Protein AF-A0A939UHI0-F1 (afdb_monomer_lite)

Structure (mmCIF, N/CA/C/O backbone):
data_AF-A0A939UHI0-F1
#
_entry.id   AF-A0A939UHI0-F1
#
loop_
_atom_site.group_PDB
_atom_site.id
_atom_site.type_symbol
_atom_site.label_atom_id
_atom_site.label_alt_id
_atom_site.label_comp_id
_atom_site.label_asym_id
_atom_site.label_entity_id
_atom_site.label_seq_id
_atom_site.pdbx_PDB_ins_code
_atom_site.Cartn_x
_atom_site.Cartn_y
_atom_site.Cartn_z
_atom_site.occupancy
_atom_site.B_iso_or_equiv
_atom_site.auth_seq_id
_atom_site.auth_comp_id
_atom_site.auth_asym_id
_atom_site.auth_atom_id
_atom_site.pdbx_PDB_model_num
ATOM 1 N N . MET A 1 1 ? -7.521 -32.383 -4.855 1.00 52.81 1 MET A N 1
ATOM 2 C CA . MET A 1 1 ? -6.217 -31.682 -4.951 1.00 52.81 1 MET A CA 1
ATOM 3 C C . MET A 1 1 ? -6.347 -30.161 -5.102 1.00 52.81 1 MET A C 1
ATOM 5 O O . MET A 1 1 ? -5.700 -29.453 -4.342 1.00 52.81 1 MET A O 1
ATOM 9 N N . PHE A 1 2 ? -7.228 -29.628 -5.961 1.00 60.28 2 PHE A N 1
ATOM 10 C CA . PHE A 1 2 ? -7.368 -28.172 -6.188 1.00 60.28 2 PHE A CA 1
ATOM 11 C C . PHE A 1 2 ? -7.706 -27.312 -4.946 1.00 60.28 2 PHE A C 1
ATOM 13 O O . PHE A 1 2 ? -7.204 -26.199 -4.816 1.00 60.28 2 PHE A O 1
ATOM 20 N N . LYS A 1 3 ? -8.482 -27.830 -3.979 1.00 70.50 3 LYS A N 1
ATOM 21 C CA . LYS A 1 3 ? -8.788 -27.111 -2.720 1.00 70.50 3 LYS A CA 1
ATOM 22 C C . LYS A 1 3 ? -7.566 -26.906 -1.810 1.00 70.50 3 LYS A C 1
ATOM 24 O O . LYS A 1 3 ? -7.468 -25.866 -1.167 1.00 70.50 3 LYS A O 1
ATOM 29 N N . ALA A 1 4 ? -6.635 -27.863 -1.776 1.00 72.56 4 ALA A N 1
ATOM 30 C CA . ALA A 1 4 ? -5.413 -27.762 -0.974 1.00 72.56 4 ALA A CA 1
ATOM 31 C C . ALA A 1 4 ? -4.420 -26.761 -1.589 1.00 72.56 4 ALA A C 1
ATOM 33 O O . ALA A 1 4 ? -3.855 -25.938 -0.873 1.00 72.56 4 ALA A O 1
ATOM 34 N N . ILE A 1 5 ? -4.304 -26.760 -2.924 1.00 81.06 5 ILE A N 1
ATOM 35 C CA . ILE A 1 5 ? -3.528 -25.767 -3.683 1.00 81.06 5 ILE A CA 1
ATOM 36 C C . ILE A 1 5 ? -4.031 -24.343 -3.401 1.00 81.06 5 ILE A C 1
ATOM 38 O O . ILE A 1 5 ? -3.230 -23.456 -3.116 1.00 81.06 5 ILE A O 1
ATOM 42 N N . GLY A 1 6 ? -5.351 -24.123 -3.414 1.00 81.62 6 GLY A N 1
ATOM 43 C CA . GLY A 1 6 ? -5.926 -22.794 -3.179 1.00 81.62 6 GLY A CA 1
ATOM 44 C C . GLY A 1 6 ? -5.703 -22.277 -1.753 1.00 81.62 6 GLY A C 1
ATOM 45 O O . GLY A 1 6 ? -5.482 -21.082 -1.550 1.00 81.62 6 GLY A O 1
ATOM 46 N N . GLY A 1 7 ? -5.720 -23.174 -0.760 1.00 81.94 7 GLY A N 1
ATOM 47 C CA . GLY A 1 7 ? -5.387 -22.838 0.626 1.00 81.94 7 GLY A CA 1
ATOM 48 C C . GLY A 1 7 ? -3.916 -22.456 0.797 1.00 81.94 7 GLY A C 1
ATOM 49 O O . GLY A 1 7 ? -3.614 -21.435 1.417 1.00 81.94 7 GLY A O 1
ATOM 50 N N . LEU A 1 8 ? -3.010 -23.226 0.187 1.00 81.25 8 LEU A N 1
ATOM 51 C CA . LEU A 1 8 ? -1.572 -22.965 0.230 1.00 81.25 8 LEU A CA 1
ATOM 52 C C . LEU A 1 8 ? -1.209 -21.651 -0.477 1.00 81.25 8 LEU A C 1
ATOM 54 O O . LEU A 1 8 ? -0.432 -20.867 0.062 1.00 81.25 8 LEU A O 1
ATOM 58 N N . PHE A 1 9 ? -1.834 -21.357 -1.622 1.00 85.31 9 PHE A N 1
ATOM 59 C CA . PHE A 1 9 ? -1.660 -20.084 -2.328 1.00 85.31 9 PHE A CA 1
ATOM 60 C C . PHE A 1 9 ? -2.112 -18.885 -1.497 1.00 85.31 9 PHE A C 1
ATOM 62 O O . PHE A 1 9 ? -1.406 -17.885 -1.451 1.00 85.31 9 PHE A O 1
ATOM 69 N N . LYS A 1 10 ? -3.250 -18.971 -0.795 1.00 81.56 10 LYS A N 1
ATOM 70 C CA . LYS A 1 10 ? -3.690 -17.892 0.108 1.00 81.56 10 LYS A CA 1
ATOM 71 C C . LYS A 1 10 ? -2.700 -17.660 1.245 1.00 81.56 10 LYS A C 1
ATOM 73 O O . LYS A 1 10 ? -2.479 -16.513 1.623 1.00 81.56 10 LYS A O 1
ATOM 78 N N . LEU A 1 11 ? -2.109 -18.728 1.779 1.00 81.38 11 LEU A N 1
ATOM 79 C CA . LEU A 1 11 ? -1.108 -18.633 2.838 1.00 81.38 11 LEU A CA 1
ATOM 80 C C . LEU A 1 11 ? 0.194 -18.005 2.321 1.00 81.38 11 LEU A C 1
ATOM 82 O O . LEU A 1 11 ? 0.695 -17.070 2.938 1.00 81.38 11 LEU A O 1
ATOM 86 N N . LEU A 1 12 ? 0.685 -18.458 1.165 1.00 81.81 12 LEU A N 1
ATOM 87 C CA . LEU A 1 12 ? 1.854 -17.899 0.480 1.00 81.81 12 LEU A CA 1
ATOM 88 C C . LEU A 1 12 ? 1.644 -16.434 0.102 1.00 81.81 12 LEU A C 1
ATOM 90 O O . LEU A 1 12 ? 2.487 -15.601 0.405 1.00 81.81 12 LEU A O 1
ATOM 94 N N . PHE A 1 13 ? 0.505 -16.092 -0.494 1.00 82.94 13 PHE A N 1
ATOM 95 C CA . PHE A 1 13 ? 0.182 -14.722 -0.886 1.00 82.94 13 PHE A CA 1
ATOM 96 C C . PHE A 1 13 ? 0.088 -13.804 0.335 1.00 82.94 13 PHE A C 1
ATOM 98 O O . PHE A 1 13 ? 0.652 -12.712 0.349 1.00 82.94 13 PHE A O 1
ATOM 105 N N . LYS A 1 14 ? -0.542 -14.283 1.413 1.00 80.81 14 LYS A N 1
ATOM 106 C CA . LYS A 1 14 ? -0.576 -13.569 2.689 1.00 80.81 14 LYS A CA 1
ATOM 107 C C . LYS A 1 14 ? 0.821 -13.415 3.288 1.00 80.81 14 LYS A C 1
ATOM 109 O O . LYS A 1 14 ? 1.109 -12.349 3.812 1.00 80.81 14 LYS A O 1
ATOM 114 N N . ALA A 1 15 ? 1.686 -14.423 3.183 1.00 78.56 15 ALA A N 1
ATOM 115 C CA . ALA A 1 15 ? 3.072 -14.346 3.636 1.00 78.56 15 ALA A CA 1
ATOM 116 C C . ALA A 1 15 ? 3.895 -13.347 2.805 1.00 78.56 15 ALA A C 1
ATOM 118 O O . ALA A 1 15 ? 4.580 -12.517 3.389 1.00 78.56 15 ALA A O 1
ATOM 119 N N . ILE A 1 16 ? 3.774 -13.355 1.474 1.00 81.12 16 ILE A N 1
ATOM 120 C CA . ILE A 1 16 ? 4.438 -12.407 0.560 1.00 81.12 16 ILE A CA 1
ATOM 121 C C . ILE A 1 16 ? 4.021 -10.965 0.872 1.00 81.12 16 ILE A C 1
ATOM 123 O O . ILE A 1 16 ? 4.870 -10.077 0.958 1.00 81.12 16 ILE A O 1
ATOM 127 N N . ILE A 1 17 ? 2.724 -10.737 1.097 1.00 76.94 17 ILE A N 1
ATOM 128 C CA . ILE A 1 17 ? 2.204 -9.429 1.510 1.00 76.94 17 ILE A CA 1
ATOM 129 C C . ILE A 1 17 ? 2.720 -9.064 2.905 1.00 76.94 17 ILE A C 1
ATOM 131 O O . ILE A 1 17 ? 3.121 -7.925 3.132 1.00 76.94 17 ILE A O 1
ATOM 135 N N . MET A 1 18 ? 2.749 -10.022 3.836 1.00 73.88 18 MET A N 1
ATOM 136 C CA . MET A 1 18 ? 3.194 -9.778 5.206 1.00 73.88 18 MET A CA 1
ATOM 137 C C . MET A 1 18 ? 4.694 -9.437 5.274 1.00 73.88 18 MET A C 1
ATOM 139 O O . MET A 1 18 ? 5.097 -8.538 6.002 1.00 73.88 18 MET A O 1
ATOM 143 N N . LEU A 1 19 ? 5.523 -10.109 4.483 1.00 79.25 19 LEU A N 1
ATOM 144 C CA . LEU A 1 19 ? 6.970 -9.889 4.432 1.00 79.25 19 LEU A CA 1
ATOM 145 C C . LEU A 1 19 ? 7.369 -8.657 3.605 1.00 79.25 19 LEU A C 1
ATOM 147 O O . LEU A 1 19 ? 8.538 -8.289 3.600 1.00 79.25 19 LEU A O 1
ATOM 151 N N . GLY A 1 20 ? 6.434 -8.026 2.884 1.00 81.31 20 GLY A N 1
ATOM 152 C CA . GLY A 1 20 ? 6.754 -6.933 1.959 1.00 81.31 20 GLY A CA 1
ATOM 153 C C . GLY A 1 20 ? 7.472 -7.393 0.684 1.00 81.31 20 GLY A C 1
ATOM 154 O O . GLY A 1 20 ? 7.899 -6.565 -0.115 1.00 81.31 20 GLY A O 1
ATOM 155 N N . LEU A 1 21 ? 7.565 -8.707 0.451 1.00 84.38 21 LEU A N 1
ATOM 156 C CA . LEU A 1 21 ? 8.266 -9.313 -0.690 1.00 84.38 21 LEU A CA 1
ATOM 157 C C . LEU A 1 21 ? 7.574 -9.036 -2.039 1.00 84.38 21 LEU A C 1
ATOM 159 O O . LEU A 1 21 ? 8.131 -9.295 -3.102 1.00 84.38 21 LEU A O 1
ATOM 163 N N . TRP A 1 22 ? 6.368 -8.469 -2.016 1.00 85.31 22 TRP A N 1
ATOM 164 C CA . TRP A 1 22 ? 5.688 -7.999 -3.220 1.00 85.31 22 TRP A CA 1
ATOM 165 C C . TRP A 1 22 ? 6.383 -6.787 -3.863 1.00 85.31 22 TRP A C 1
ATOM 167 O O . TRP A 1 22 ? 6.274 -6.618 -5.074 1.00 85.31 22 TRP A O 1
ATOM 177 N N . VAL A 1 23 ? 7.121 -5.973 -3.092 1.00 86.88 23 VAL A N 1
ATOM 178 C CA . VAL A 1 23 ? 7.775 -4.757 -3.610 1.00 86.88 23 VAL A CA 1
ATOM 179 C C . VAL A 1 23 ? 8.932 -5.101 -4.568 1.00 86.88 23 VAL A C 1
ATOM 181 O O . VAL A 1 23 ? 8.903 -4.613 -5.698 1.00 86.88 23 VAL A O 1
ATOM 184 N N . PRO A 1 24 ? 9.886 -6.000 -4.233 1.00 88.25 24 PRO A N 1
ATOM 185 C CA . PRO A 1 24 ? 10.905 -6.457 -5.184 1.00 88.25 24 PRO A CA 1
ATOM 186 C C . PRO A 1 24 ? 10.323 -7.228 -6.357 1.00 88.25 24 PRO A C 1
ATOM 188 O O . PRO A 1 24 ? 10.860 -7.162 -7.455 1.00 88.25 24 PRO A O 1
ATOM 191 N N . LEU A 1 25 ? 9.232 -7.967 -6.136 1.00 89.00 25 LEU A N 1
ATOM 192 C CA . LEU A 1 25 ? 8.570 -8.716 -7.199 1.00 89.00 25 LEU A CA 1
ATOM 193 C C . LEU A 1 25 ? 7.998 -7.759 -8.249 1.00 89.00 25 LEU A C 1
ATOM 195 O O . LEU A 1 25 ? 8.210 -7.956 -9.443 1.00 89.00 25 LEU A O 1
ATOM 199 N N . LEU A 1 26 ? 7.334 -6.690 -7.805 1.00 90.12 26 LEU A N 1
ATOM 200 C CA . LEU A 1 26 ? 6.845 -5.637 -8.689 1.00 90.12 26 LEU A CA 1
ATOM 201 C C . LEU A 1 26 ? 8.004 -4.894 -9.374 1.00 90.12 26 LEU A C 1
ATOM 203 O O . LEU A 1 26 ? 7.919 -4.589 -10.560 1.00 90.12 26 LEU A O 1
ATOM 207 N N . TYR A 1 27 ? 9.096 -4.640 -8.649 1.00 90.50 27 TYR A N 1
ATOM 208 C CA . TYR A 1 27 ? 10.289 -3.991 -9.194 1.00 90.50 27 TYR A CA 1
ATOM 209 C C . TYR A 1 27 ? 10.960 -4.829 -10.292 1.00 90.50 27 TYR A C 1
ATOM 211 O O . TYR A 1 27 ? 11.276 -4.317 -11.362 1.00 90.50 27 TYR A O 1
ATOM 219 N N . ALA A 1 28 ? 11.102 -6.137 -10.069 1.00 90.00 28 ALA A N 1
ATOM 220 C CA . ALA A 1 28 ? 11.619 -7.070 -11.063 1.00 90.00 28 ALA A CA 1
ATOM 221 C C . ALA A 1 28 ? 10.700 -7.149 -12.291 1.00 90.00 28 ALA A C 1
ATOM 223 O O . ALA A 1 28 ? 11.182 -7.130 -13.422 1.00 90.00 28 ALA A O 1
ATOM 224 N N . LEU A 1 29 ? 9.379 -7.176 -12.080 1.00 92.44 29 LEU A N 1
ATOM 225 C CA . LEU A 1 29 ? 8.405 -7.125 -13.170 1.00 92.44 29 LEU A CA 1
ATOM 226 C C . LEU A 1 29 ? 8.551 -5.836 -13.991 1.00 92.44 29 LEU A C 1
ATOM 228 O O . LEU A 1 29 ? 8.506 -5.885 -15.217 1.00 92.44 29 LEU A O 1
ATOM 232 N N . PHE A 1 30 ? 8.775 -4.697 -13.335 1.00 90.88 30 PHE A N 1
ATOM 233 C CA . PHE A 1 30 ? 9.028 -3.425 -14.007 1.00 90.88 30 PHE A CA 1
ATOM 234 C C . PHE A 1 30 ? 10.299 -3.469 -14.870 1.00 90.88 30 PHE A C 1
ATOM 236 O O . PHE A 1 30 ? 10.264 -3.024 -16.014 1.00 90.88 30 PHE A O 1
ATOM 243 N N . GLY A 1 31 ? 11.383 -4.083 -14.387 1.00 88.25 31 GLY A N 1
ATOM 244 C CA . GLY A 1 31 ? 12.587 -4.318 -15.194 1.00 88.25 31 GLY A CA 1
ATOM 245 C C . GLY A 1 31 ? 12.338 -5.192 -16.424 1.00 88.25 31 GLY A C 1
ATOM 246 O O . GLY A 1 31 ? 12.845 -4.891 -17.503 1.00 88.25 31 GLY A O 1
ATOM 247 N N . VAL A 1 32 ? 11.509 -6.233 -16.295 1.00 90.62 32 VAL A N 1
ATOM 248 C CA . VAL A 1 32 ? 11.103 -7.074 -17.435 1.00 90.62 32 VAL A CA 1
ATOM 249 C C . VAL A 1 32 ? 10.312 -6.257 -18.456 1.00 90.62 32 VAL A C 1
ATOM 251 O O . VAL A 1 32 ? 10.574 -6.355 -19.651 1.00 90.62 32 VAL A O 1
ATOM 254 N N . ILE A 1 33 ? 9.378 -5.418 -18.003 1.00 92.31 33 ILE A N 1
ATOM 255 C CA . ILE A 1 33 ? 8.606 -4.542 -18.894 1.00 92.31 33 ILE A CA 1
ATOM 256 C C . ILE A 1 33 ? 9.545 -3.587 -19.638 1.00 92.31 33 ILE A C 1
ATOM 258 O O . ILE A 1 33 ? 9.470 -3.512 -20.862 1.00 92.31 33 ILE A O 1
ATOM 262 N N . LEU A 1 34 ? 10.464 -2.925 -18.926 1.00 89.25 34 LEU A N 1
ATOM 263 C CA . LEU A 1 34 ? 11.463 -2.035 -19.525 1.00 89.25 34 LEU A CA 1
ATOM 264 C C . LEU A 1 34 ? 12.313 -2.753 -20.580 1.00 89.25 34 LEU A C 1
ATOM 266 O O . LEU A 1 34 ? 12.561 -2.194 -21.648 1.00 89.25 34 LEU A O 1
ATOM 270 N N . HIS A 1 35 ? 12.723 -3.992 -20.307 1.00 88.75 35 HIS A N 1
ATOM 271 C CA . HIS A 1 35 ? 13.481 -4.798 -21.258 1.00 88.75 35 HIS A CA 1
ATOM 272 C C . HIS A 1 35 ? 12.700 -5.030 -22.558 1.00 88.75 35 HIS A C 1
ATOM 274 O O . HIS A 1 35 ? 13.222 -4.778 -23.641 1.00 88.75 35 HIS A O 1
ATOM 280 N N . TYR A 1 36 ? 11.428 -5.426 -22.464 1.00 91.44 36 TYR A N 1
ATOM 281 C CA . TYR A 1 36 ? 10.606 -5.701 -23.645 1.00 91.44 36 TYR A CA 1
ATOM 282 C C . TYR A 1 36 ? 10.188 -4.445 -24.418 1.00 91.44 36 TYR A C 1
ATOM 284 O O . TYR A 1 36 ? 10.109 -4.493 -25.643 1.00 91.44 36 TYR A O 1
ATOM 292 N N . THR A 1 37 ? 9.896 -3.330 -23.743 1.00 91.69 37 THR A N 1
ATOM 293 C CA . THR A 1 37 ? 9.387 -2.123 -24.419 1.00 91.69 37 THR A CA 1
ATOM 294 C C . THR A 1 37 ? 10.489 -1.218 -24.952 1.00 91.69 37 THR A C 1
ATOM 296 O O . THR A 1 37 ? 10.282 -0.534 -25.949 1.00 91.69 37 THR A O 1
ATOM 299 N N . LEU A 1 38 ? 11.635 -1.166 -24.267 1.00 85.94 38 LEU A N 1
ATOM 300 C CA . LEU A 1 38 ? 12.713 -0.210 -24.547 1.00 85.94 38 LEU A CA 1
ATOM 301 C C . LEU A 1 38 ? 14.025 -0.896 -24.953 1.00 85.94 38 LEU A C 1
ATOM 303 O O . LEU A 1 38 ? 15.006 -0.200 -25.197 1.00 85.94 38 LEU A O 1
ATOM 307 N N . GLY A 1 39 ? 14.067 -2.235 -25.005 1.00 83.00 39 GLY A N 1
ATOM 308 C CA . GLY A 1 39 ? 15.303 -2.985 -25.260 1.00 83.00 39 GLY A CA 1
ATOM 309 C C . GLY A 1 39 ? 16.350 -2.788 -24.162 1.00 83.00 39 GLY A C 1
ATOM 310 O O . GLY A 1 39 ? 17.542 -2.936 -24.402 1.00 83.00 39 GLY A O 1
ATOM 311 N N . PHE A 1 40 ? 15.918 -2.382 -22.967 1.00 83.19 40 PHE A N 1
ATOM 312 C CA . PHE A 1 40 ? 16.803 -2.040 -21.864 1.00 83.19 40 PHE A CA 1
ATOM 313 C C . PHE A 1 40 ? 17.449 -3.293 -21.271 1.00 83.19 40 PHE A C 1
ATOM 315 O O . PHE A 1 40 ? 16.749 -4.229 -20.889 1.00 83.19 40 PHE A O 1
ATOM 322 N N . GLU A 1 41 ? 18.772 -3.306 -21.139 1.00 84.50 41 GLU A N 1
ATOM 323 C CA . GLU A 1 41 ? 19.491 -4.388 -20.469 1.00 84.50 41 GLU A CA 1
ATOM 324 C C . GLU A 1 41 ? 19.726 -4.030 -18.992 1.00 84.50 41 GLU A C 1
ATOM 326 O O . GLU A 1 41 ? 20.580 -3.196 -18.690 1.00 84.50 41 GLU A O 1
ATOM 331 N N . PRO A 1 42 ? 19.000 -4.652 -18.041 1.00 76.12 42 PRO A N 1
ATOM 332 C CA . PRO A 1 42 ? 19.096 -4.314 -16.615 1.00 76.12 42 PRO A CA 1
ATOM 333 C C . PRO A 1 42 ? 20.433 -4.704 -15.963 1.00 76.12 42 PRO A C 1
ATOM 335 O O . PRO A 1 42 ? 20.641 -4.416 -14.787 1.00 76.12 42 PRO A O 1
ATOM 338 N N . PHE A 1 43 ? 21.311 -5.387 -16.701 1.00 78.25 43 PHE A N 1
ATOM 339 C CA . PHE A 1 43 ? 22.637 -5.817 -16.252 1.00 78.25 43 PHE A CA 1
ATOM 340 C C . PHE A 1 43 ? 23.772 -5.221 -17.083 1.00 78.25 43 PHE A C 1
ATOM 342 O O . PHE A 1 43 ? 24.919 -5.637 -16.934 1.00 78.25 43 PHE A O 1
ATOM 349 N N . ASP A 1 44 ? 23.476 -4.242 -17.932 1.00 78.19 44 ASP A N 1
ATOM 350 C CA . ASP A 1 44 ? 24.530 -3.435 -18.528 1.00 78.19 44 ASP A CA 1
ATOM 351 C C . ASP A 1 44 ? 25.066 -2.457 -17.464 1.00 78.19 44 ASP A C 1
ATOM 353 O O . ASP A 1 44 ? 24.322 -2.026 -16.588 1.00 78.19 44 ASP A O 1
ATOM 357 N N . PHE A 1 45 ? 26.339 -2.073 -17.482 1.00 77.38 45 PHE A N 1
ATOM 358 C CA . PHE A 1 45 ? 26.858 -1.050 -16.552 1.00 77.38 45 PHE A CA 1
ATOM 359 C C . PHE A 1 45 ? 26.639 0.373 -17.088 1.00 77.38 45 PHE A C 1
ATOM 361 O O . PHE A 1 45 ? 27.307 1.327 -16.687 1.00 77.38 45 PHE A O 1
ATOM 368 N N . SER A 1 46 ? 25.677 0.531 -17.998 1.00 85.00 46 SER A N 1
ATOM 369 C CA . SER A 1 46 ? 25.246 1.824 -18.511 1.00 85.00 46 SER A CA 1
ATOM 370 C C . SER A 1 46 ? 24.622 2.693 -17.414 1.00 85.00 46 SER A C 1
ATOM 372 O O . SER A 1 46 ? 24.191 2.226 -16.355 1.00 85.00 46 SER A O 1
ATOM 374 N N . THR A 1 47 ? 24.551 4.002 -17.656 1.00 86.31 47 THR A N 1
ATOM 375 C CA . THR A 1 47 ? 24.028 4.977 -16.687 1.00 86.31 47 THR A CA 1
ATOM 376 C C . THR A 1 47 ? 22.585 4.665 -16.269 1.00 86.31 47 THR A C 1
ATOM 378 O O . THR A 1 47 ? 22.260 4.705 -15.084 1.00 86.31 47 THR A O 1
ATOM 381 N N . PHE A 1 48 ? 21.723 4.293 -17.220 1.00 84.31 48 PHE A N 1
ATOM 382 C CA . PHE A 1 48 ? 20.321 3.959 -16.946 1.00 84.31 48 PHE A CA 1
ATOM 383 C C . PHE A 1 48 ? 20.172 2.658 -16.143 1.00 84.31 48 PHE A C 1
ATOM 385 O O . PHE A 1 48 ? 19.360 2.590 -15.221 1.00 84.31 48 PHE A O 1
ATOM 392 N N . SER A 1 49 ? 20.995 1.653 -16.439 1.00 84.56 49 SER A N 1
ATOM 393 C CA . SER A 1 49 ? 21.051 0.400 -15.682 1.00 84.56 49 SER A CA 1
ATOM 394 C C . SER A 1 49 ? 21.630 0.583 -14.282 1.00 84.56 49 SER A C 1
ATOM 396 O O . SER A 1 49 ? 21.100 0.044 -13.312 1.00 84.56 49 SER A O 1
ATOM 398 N N . THR A 1 50 ? 22.603 1.476 -14.118 1.00 88.06 50 THR A N 1
ATOM 399 C CA . THR A 1 50 ? 23.114 1.856 -12.795 1.00 88.06 50 THR A CA 1
ATOM 400 C C . THR A 1 50 ? 22.004 2.428 -11.907 1.00 88.06 50 THR A C 1
ATOM 402 O O . THR A 1 50 ? 21.878 2.025 -10.750 1.00 88.06 50 THR A O 1
ATOM 405 N N . PHE A 1 51 ? 21.141 3.304 -12.436 1.00 90.00 51 PHE A N 1
ATOM 406 C CA . PHE A 1 51 ? 19.984 3.803 -11.681 1.00 90.00 51 PHE A CA 1
ATOM 407 C C . PHE A 1 51 ? 18.990 2.694 -11.311 1.00 90.00 51 PHE A C 1
ATOM 409 O O . PHE A 1 51 ? 18.421 2.725 -10.218 1.00 90.00 51 PHE A O 1
ATOM 416 N N . TYR A 1 52 ? 18.810 1.699 -12.181 1.00 89.62 52 TYR A N 1
ATOM 417 C CA . TYR A 1 52 ? 17.980 0.530 -11.898 1.00 89.62 52 TYR A CA 1
ATOM 418 C C . TYR A 1 52 ? 18.590 -0.361 -10.798 1.00 89.62 52 TYR A C 1
ATOM 420 O O . TYR A 1 52 ? 17.913 -0.759 -9.855 1.00 89.62 52 TYR A O 1
ATOM 428 N N . ILE A 1 53 ? 19.897 -0.612 -10.822 1.00 89.25 53 ILE A N 1
ATOM 429 C CA . ILE A 1 53 ? 20.569 -1.398 -9.776 1.00 89.25 53 ILE A CA 1
ATOM 430 C C . ILE A 1 53 ? 20.507 -0.672 -8.424 1.00 89.25 53 ILE A C 1
ATOM 432 O O . ILE A 1 53 ? 20.165 -1.279 -7.406 1.00 89.25 53 ILE A O 1
ATOM 436 N N . VAL A 1 54 ? 20.765 0.640 -8.406 1.00 92.75 54 VAL A N 1
ATOM 437 C CA . VAL A 1 54 ? 20.655 1.469 -7.193 1.00 92.75 54 VAL A CA 1
ATOM 438 C C . VAL A 1 54 ? 19.221 1.461 -6.658 1.00 92.75 54 VAL A C 1
ATOM 440 O O . VAL A 1 54 ? 19.013 1.267 -5.459 1.00 92.75 54 VAL A O 1
ATOM 443 N N . GLY A 1 55 ? 18.224 1.595 -7.536 1.00 90.25 55 GLY A N 1
ATOM 444 C CA . GLY A 1 55 ? 16.814 1.466 -7.169 1.00 90.25 55 GLY A CA 1
ATOM 445 C C . GLY A 1 55 ? 16.481 0.091 -6.578 1.00 90.25 55 GLY A C 1
ATOM 446 O O . GLY A 1 55 ? 15.769 0.012 -5.575 1.00 90.25 55 GLY A O 1
ATOM 447 N N . GLY A 1 56 ? 17.061 -0.981 -7.120 1.00 90.31 56 GLY A N 1
ATOM 448 C CA . GLY A 1 56 ? 16.947 -2.337 -6.582 1.00 90.31 56 GLY A CA 1
ATOM 449 C C . GLY A 1 56 ? 17.510 -2.470 -5.164 1.00 90.31 56 GLY A C 1
ATOM 450 O O . GLY A 1 56 ? 16.866 -3.068 -4.301 1.00 90.31 56 GLY A O 1
ATOM 451 N N . ILE A 1 57 ? 18.659 -1.850 -4.878 1.00 91.12 57 ILE A N 1
ATOM 452 C CA . ILE A 1 57 ? 19.253 -1.833 -3.529 1.00 91.12 57 ILE A CA 1
ATOM 453 C C . ILE A 1 57 ? 18.336 -1.099 -2.540 1.00 91.12 57 ILE A C 1
ATOM 455 O O . ILE A 1 57 ? 18.068 -1.608 -1.450 1.00 91.12 57 ILE A O 1
ATOM 459 N N . VAL A 1 58 ? 17.792 0.059 -2.925 1.00 93.12 58 VAL A N 1
ATOM 460 C CA . VAL A 1 58 ? 16.813 0.796 -2.103 1.00 93.12 58 VAL A CA 1
ATOM 461 C C . VAL A 1 58 ? 15.565 -0.056 -1.846 1.00 93.12 58 VAL A C 1
ATOM 463 O O . VAL A 1 58 ? 15.045 -0.082 -0.730 1.00 93.12 58 VAL A O 1
ATOM 466 N N . CYS A 1 59 ? 15.117 -0.815 -2.846 1.00 92.19 59 CYS A N 1
ATOM 467 C CA . CYS A 1 59 ? 13.988 -1.731 -2.724 1.00 92.19 59 CYS A CA 1
ATOM 468 C C . CYS A 1 59 ? 14.229 -2.803 -1.644 1.00 92.19 59 CYS A C 1
ATOM 470 O O . CYS A 1 59 ? 13.347 -3.065 -0.825 1.00 92.19 59 CYS A O 1
ATOM 472 N N . ILE A 1 60 ? 15.443 -3.363 -1.571 1.00 89.38 60 ILE A N 1
ATOM 473 C CA . ILE A 1 60 ? 15.828 -4.326 -0.525 1.00 89.38 60 ILE A CA 1
ATOM 474 C C . ILE A 1 60 ? 15.750 -3.682 0.864 1.00 89.38 60 ILE A C 1
ATOM 476 O O . ILE A 1 60 ? 15.207 -4.287 1.789 1.00 89.38 60 ILE A O 1
ATOM 480 N N . VAL A 1 61 ? 16.226 -2.443 1.016 1.00 91.44 61 VAL A N 1
ATOM 481 C CA . VAL A 1 61 ? 16.134 -1.712 2.292 1.00 91.44 61 VAL A CA 1
ATOM 482 C C . VAL A 1 61 ? 14.672 -1.535 2.713 1.00 91.44 61 VAL A C 1
ATOM 484 O O . VAL A 1 61 ? 14.326 -1.805 3.864 1.00 91.44 61 VAL A O 1
ATOM 487 N N . ILE A 1 62 ? 13.791 -1.163 1.779 1.00 88.12 62 ILE A N 1
ATOM 488 C CA . ILE A 1 62 ? 12.350 -1.023 2.037 1.00 88.12 62 ILE A CA 1
ATOM 489 C C . ILE A 1 62 ? 11.738 -2.354 2.495 1.00 88.12 62 ILE A C 1
ATOM 491 O O . ILE A 1 62 ? 10.963 -2.372 3.451 1.00 88.12 62 ILE A O 1
ATOM 495 N N . VAL A 1 63 ? 12.111 -3.478 1.878 1.00 89.25 63 VAL A N 1
ATOM 496 C CA . VAL A 1 63 ? 11.648 -4.810 2.307 1.00 89.25 63 VAL A CA 1
ATOM 497 C C . VAL A 1 63 ? 12.093 -5.130 3.721 1.00 89.25 63 VAL A C 1
ATOM 499 O O . VAL A 1 63 ? 11.283 -5.610 4.509 1.00 89.25 63 VAL A O 1
ATOM 502 N N . VAL A 1 64 ? 13.354 -4.861 4.063 1.00 86.19 64 VAL A N 1
ATOM 503 C CA . VAL A 1 64 ? 13.869 -5.105 5.417 1.00 86.19 64 VAL A CA 1
ATOM 504 C C . VAL A 1 64 ? 13.085 -4.281 6.439 1.00 86.19 64 VAL A C 1
ATOM 506 O O . VAL A 1 64 ? 12.673 -4.822 7.467 1.00 86.19 64 VAL A O 1
ATOM 509 N N . ILE A 1 65 ? 12.801 -3.011 6.132 1.00 85.50 65 ILE A N 1
ATOM 510 C CA . ILE A 1 65 ? 11.998 -2.129 6.989 1.00 85.50 65 ILE A CA 1
ATOM 511 C C . ILE A 1 65 ? 10.573 -2.673 7.155 1.00 85.50 65 ILE A C 1
ATOM 513 O O . ILE A 1 65 ? 10.105 -2.815 8.285 1.00 85.50 65 ILE A O 1
ATOM 517 N N . ILE A 1 66 ? 9.884 -3.010 6.060 1.00 83.94 66 ILE A N 1
ATOM 518 C CA . ILE A 1 66 ? 8.505 -3.528 6.097 1.00 83.94 66 ILE A CA 1
ATOM 519 C C . ILE A 1 66 ? 8.444 -4.870 6.836 1.00 83.94 66 ILE A C 1
ATOM 521 O O . ILE A 1 66 ? 7.559 -5.075 7.669 1.00 83.94 66 ILE A O 1
ATOM 525 N N . SER A 1 67 ? 9.395 -5.763 6.563 1.00 84.25 67 SER A N 1
ATOM 526 C CA . SER A 1 67 ? 9.523 -7.062 7.221 1.00 84.25 67 SER A CA 1
ATOM 527 C C . SER A 1 67 ? 9.701 -6.890 8.728 1.00 84.25 67 SER A C 1
ATOM 529 O O . SER A 1 67 ? 8.936 -7.464 9.502 1.00 84.25 67 SER A O 1
ATOM 531 N N . ALA A 1 68 ? 10.617 -6.018 9.162 1.00 77.94 68 ALA A N 1
ATOM 532 C CA . ALA A 1 68 ? 10.806 -5.708 10.575 1.00 77.94 68 ALA A CA 1
ATOM 533 C C . ALA A 1 68 ? 9.533 -5.120 11.204 1.00 77.94 68 ALA A C 1
ATOM 535 O O . ALA A 1 68 ? 9.109 -5.570 12.266 1.00 77.94 68 ALA A O 1
ATOM 536 N N . TYR A 1 69 ? 8.868 -4.171 10.541 1.00 74.06 69 TYR A N 1
ATOM 537 C CA . TYR A 1 69 ? 7.653 -3.535 11.061 1.00 74.06 69 TYR A CA 1
ATOM 538 C C . TYR A 1 69 ? 6.515 -4.550 11.245 1.00 74.06 69 TYR A C 1
ATOM 540 O O . TYR A 1 69 ? 5.869 -4.599 12.293 1.00 74.06 69 TYR A O 1
ATOM 548 N N . ASN A 1 70 ? 6.289 -5.410 10.251 1.00 77.12 70 ASN A N 1
ATOM 549 C CA . ASN A 1 70 ? 5.193 -6.373 10.269 1.00 77.12 70 ASN A CA 1
ATOM 550 C C . ASN A 1 70 ? 5.477 -7.582 11.176 1.00 77.12 70 ASN A C 1
ATOM 552 O O . ASN A 1 70 ? 4.565 -8.090 11.829 1.00 77.12 70 ASN A O 1
ATOM 556 N N . VAL A 1 71 ? 6.736 -8.020 11.269 1.00 73.75 71 VAL A N 1
ATOM 557 C CA . VAL A 1 71 ? 7.147 -9.146 12.122 1.00 73.75 71 VAL A CA 1
ATOM 558 C C . VAL A 1 71 ? 7.332 -8.734 13.586 1.00 73.75 71 VAL A C 1
ATOM 560 O O . VAL A 1 71 ? 7.067 -9.566 14.442 1.00 73.75 71 VAL A O 1
ATOM 563 N N . LEU A 1 72 ? 7.714 -7.493 13.924 1.00 63.69 72 LEU A N 1
ATOM 564 C CA . LEU A 1 72 ? 7.851 -7.062 15.331 1.00 63.69 72 LEU A CA 1
ATOM 565 C C . LEU A 1 72 ? 6.592 -6.396 15.902 1.00 63.69 72 LEU A C 1
ATOM 567 O O . LEU A 1 72 ? 6.199 -6.697 17.028 1.00 63.69 72 LEU A O 1
ATOM 571 N N . ILE A 1 73 ? 5.928 -5.501 15.166 1.00 59.28 73 ILE A N 1
ATOM 572 C CA . ILE A 1 73 ? 4.885 -4.638 15.757 1.00 59.28 73 ILE A CA 1
ATOM 573 C C . ILE A 1 73 ? 3.530 -5.347 15.827 1.00 59.28 73 ILE A C 1
ATOM 575 O O . ILE A 1 73 ? 2.787 -5.184 16.801 1.00 59.28 73 ILE A O 1
ATOM 579 N N . ASN A 1 74 ? 3.210 -6.189 14.842 1.00 61.19 74 ASN A N 1
ATOM 580 C CA . ASN A 1 74 ? 1.954 -6.939 14.849 1.00 61.19 74 ASN A CA 1
ATOM 581 C C . ASN A 1 74 ? 1.873 -8.042 15.921 1.00 61.19 74 ASN A C 1
ATOM 583 O O . ASN A 1 74 ? 0.790 -8.186 16.502 1.00 61.19 74 ASN A O 1
ATOM 587 N N . PRO A 1 75 ? 2.943 -8.785 16.279 1.00 57.91 75 PRO A N 1
ATOM 588 C CA . PRO A 1 75 ? 2.888 -9.636 17.465 1.00 57.91 75 PRO A CA 1
ATOM 589 C C . PRO A 1 75 ? 2.942 -8.842 18.773 1.00 57.91 75 PRO A C 1
ATOM 591 O O . PRO A 1 75 ? 2.273 -9.254 19.720 1.00 57.91 75 PRO A O 1
ATOM 594 N N . LEU A 1 76 ? 3.624 -7.687 18.839 1.00 53.59 76 LEU A N 1
ATOM 595 C CA . LEU A 1 76 ? 3.621 -6.853 20.051 1.00 53.59 76 LEU A CA 1
ATOM 596 C C . LEU A 1 76 ? 2.206 -6.386 20.412 1.00 53.59 76 LEU A C 1
ATOM 598 O O . LEU A 1 76 ? 1.806 -6.505 21.564 1.00 53.59 76 LEU A O 1
ATOM 602 N N . LYS A 1 77 ? 1.392 -5.957 19.440 1.00 52.84 77 LYS A N 1
ATOM 603 C CA . LYS A 1 77 ? -0.015 -5.586 19.697 1.00 52.84 77 LYS A CA 1
ATOM 604 C C . LYS A 1 77 ? -0.872 -6.766 20.179 1.00 52.84 77 LYS A C 1
ATOM 606 O O . LYS A 1 77 ? -1.811 -6.565 20.944 1.00 52.84 77 LYS A O 1
ATOM 611 N N . ARG A 1 78 ? -0.542 -8.000 19.779 1.00 55.19 78 ARG A N 1
ATOM 612 C CA . ARG A 1 78 ? -1.232 -9.220 20.243 1.00 55.19 78 ARG A CA 1
ATOM 613 C C . ARG A 1 78 ? -0.771 -9.682 21.628 1.00 55.19 78 ARG A C 1
ATOM 615 O O . ARG A 1 78 ? -1.591 -10.214 22.372 1.00 55.19 78 ARG A O 1
ATOM 622 N N . ALA A 1 79 ? 0.494 -9.459 21.986 1.00 55.84 79 ALA A N 1
ATOM 623 C CA . ALA A 1 79 ? 1.035 -9.766 23.312 1.00 55.84 79 ALA A CA 1
ATOM 624 C C . ALA A 1 79 ? 0.668 -8.695 24.359 1.00 55.84 79 ALA A C 1
ATOM 626 O O . ALA A 1 79 ? 0.293 -9.033 25.478 1.00 55.84 79 ALA A O 1
ATOM 627 N N . PHE A 1 80 ? 0.689 -7.414 23.983 1.00 54.22 80 PHE A N 1
ATOM 628 C CA . PHE A 1 80 ? 0.352 -6.286 24.862 1.00 54.22 80 PHE A CA 1
ATOM 629 C C . PHE A 1 80 ? -1.153 -5.953 24.908 1.00 54.22 80 PHE A C 1
ATOM 631 O O . PHE A 1 80 ? -1.589 -5.199 25.774 1.00 54.22 80 PHE A O 1
ATOM 638 N N . GLY A 1 81 ? -1.973 -6.539 24.029 1.00 50.34 81 GLY A N 1
ATOM 639 C CA . GLY A 1 81 ? -3.418 -6.283 23.930 1.00 50.34 81 GLY A CA 1
ATOM 640 C C . GLY A 1 81 ? -4.315 -7.064 24.901 1.00 50.34 81 GLY A C 1
ATOM 641 O O . GLY A 1 81 ? -5.534 -6.971 24.799 1.00 50.34 81 GLY A O 1
ATOM 642 N N . LYS A 1 82 ? -3.757 -7.833 25.847 1.00 46.47 82 LYS A N 1
ATOM 643 C CA . LYS A 1 82 ? -4.526 -8.477 26.931 1.00 46.47 82 LYS A CA 1
ATOM 644 C C . LYS A 1 82 ? -4.392 -7.725 28.261 1.00 46.47 82 LYS A C 1
ATOM 646 O O . LYS A 1 82 ? -4.216 -8.346 29.305 1.00 46.47 82 LYS A O 1
ATOM 651 N N . LYS A 1 83 ? -4.527 -6.395 28.274 1.00 44.16 83 LYS A N 1
ATOM 652 C CA . LYS A 1 83 ? -4.960 -5.732 29.513 1.00 44.16 83 LYS A CA 1
ATOM 653 C C . LYS A 1 83 ? -6.449 -6.029 29.686 1.00 44.16 83 LYS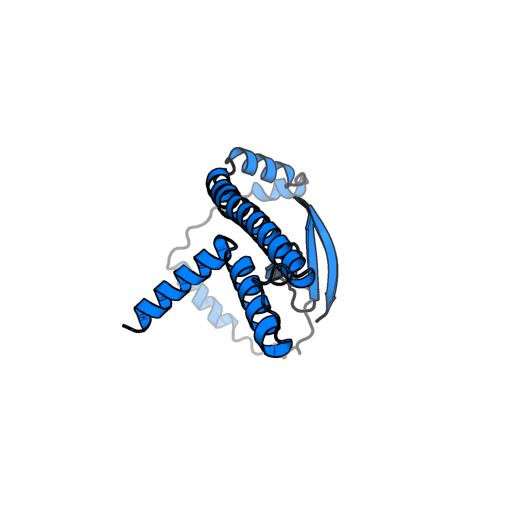 A C 1
ATOM 655 O O . LYS A 1 83 ? -7.298 -5.385 29.081 1.00 44.16 83 LYS A O 1
ATOM 660 N N . LYS A 1 84 ? -6.759 -7.051 30.494 1.00 48.16 84 LYS A N 1
ATOM 661 C CA . LYS A 1 84 ? -8.039 -7.136 31.210 1.00 48.16 84 LYS A CA 1
ATOM 662 C C . LYS A 1 84 ? -8.247 -5.754 31.835 1.00 48.16 84 LYS A C 1
ATOM 664 O O . LYS A 1 84 ? -7.466 -5.392 32.710 1.00 48.16 84 LYS A O 1
ATOM 669 N N . GLN A 1 85 ? -9.230 -4.985 31.370 1.00 48.53 85 GLN A N 1
ATOM 670 C CA . GLN A 1 85 ? -9.713 -3.841 32.140 1.00 48.53 85 GLN A CA 1
ATOM 671 C C . GLN A 1 85 ? -10.024 -4.368 33.543 1.00 48.53 85 GLN A C 1
ATOM 673 O O . GLN A 1 85 ? -10.804 -5.317 33.690 1.00 48.53 85 GLN A O 1
ATOM 678 N N . SER A 1 86 ? -9.318 -3.842 34.544 1.00 48.25 86 SER A N 1
ATOM 679 C CA . SER A 1 86 ? -9.529 -4.227 35.935 1.00 48.25 86 SER A CA 1
ATOM 680 C C . SER A 1 86 ? -10.984 -3.893 36.291 1.00 48.25 86 SER A C 1
ATOM 682 O O . SER A 1 86 ? -11.458 -2.823 35.900 1.00 48.25 86 SER A O 1
ATOM 684 N N . PRO A 1 87 ? -11.722 -4.766 37.002 1.00 56.03 87 PRO A N 1
ATOM 685 C CA . PRO A 1 87 ? -13.084 -4.476 37.468 1.00 56.03 87 PRO A CA 1
ATOM 686 C C . PRO A 1 87 ? -13.206 -3.130 38.205 1.00 56.03 87 PRO A C 1
ATOM 688 O O . PRO A 1 87 ? -14.278 -2.533 38.225 1.00 56.03 87 PRO A O 1
ATOM 691 N N . GLU A 1 88 ? -12.093 -2.655 38.761 1.00 56.12 88 GLU A N 1
ATOM 692 C CA . GLU A 1 88 ? -11.925 -1.393 39.480 1.00 56.12 88 GLU A CA 1
ATOM 693 C C . GLU A 1 88 ? -12.089 -0.156 38.574 1.00 56.12 88 GLU A C 1
ATOM 695 O O . GLU A 1 88 ? -12.834 0.758 38.911 1.00 56.12 88 GLU A O 1
ATOM 700 N N . GLU A 1 89 ? -11.546 -0.190 37.352 1.00 56.00 89 GLU A N 1
ATOM 701 C CA . GLU A 1 89 ? -11.637 0.912 36.374 1.00 56.00 89 GLU A CA 1
ATOM 702 C C . GLU A 1 89 ? -13.059 1.020 35.779 1.00 56.00 89 GLU A C 1
ATOM 704 O O . GLU A 1 89 ? -13.565 2.106 35.491 1.00 56.00 89 GLU A O 1
ATOM 709 N N . ARG A 1 90 ? -13.773 -0.116 35.686 1.00 55.69 90 ARG A N 1
ATOM 710 C CA . ARG A 1 90 ? -15.214 -0.152 35.363 1.00 55.69 90 ARG A CA 1
ATOM 711 C C . ARG A 1 90 ? -16.082 0.408 36.491 1.00 55.69 90 ARG A C 1
ATOM 713 O O . ARG A 1 90 ? -17.138 0.972 36.207 1.00 55.69 90 ARG A O 1
ATOM 720 N N . ALA A 1 91 ? -15.678 0.222 37.747 1.00 61.28 91 ALA A N 1
ATOM 721 C CA . ALA A 1 91 ? -16.430 0.705 38.899 1.00 61.28 91 ALA A CA 1
ATOM 722 C C . ALA A 1 91 ? -16.323 2.229 39.040 1.00 61.28 91 ALA A C 1
ATOM 724 O O . ALA A 1 91 ? -17.328 2.866 39.349 1.00 61.28 91 ALA A O 1
ATOM 725 N N . GLU A 1 92 ? -15.157 2.812 38.750 1.00 58.22 92 GLU A N 1
ATOM 726 C CA . GLU A 1 92 ? -14.957 4.268 38.761 1.00 58.22 92 GLU A CA 1
ATOM 727 C C . GLU A 1 92 ? -15.621 4.959 37.568 1.00 58.22 92 GLU A C 1
ATOM 729 O O . GLU A 1 92 ? -16.374 5.914 37.764 1.00 58.22 92 GLU A O 1
ATOM 734 N N . SER A 1 93 ? -15.482 4.409 36.356 1.00 57.03 93 SER A N 1
ATOM 735 C CA . SER A 1 93 ? -16.156 4.953 35.168 1.00 57.03 93 SER A CA 1
ATOM 736 C C . SER A 1 93 ? -17.688 4.952 35.308 1.00 57.03 93 SER A C 1
ATOM 738 O O . SER A 1 93 ? -18.355 5.901 34.902 1.00 57.03 93 SER A O 1
ATOM 740 N N . ASN A 1 94 ? -18.264 3.938 35.968 1.00 59.16 94 ASN A N 1
ATOM 741 C CA . ASN A 1 94 ? -19.704 3.875 36.248 1.00 59.16 94 ASN A CA 1
ATOM 742 C C . ASN A 1 94 ? -20.151 4.778 37.420 1.00 59.16 94 ASN A C 1
ATOM 744 O O . ASN A 1 94 ? -21.351 4.973 37.637 1.00 59.16 94 ASN A O 1
ATOM 748 N N . LYS A 1 95 ? -19.202 5.311 38.199 1.00 59.84 95 LYS A N 1
ATOM 749 C CA . LYS A 1 95 ? -19.457 6.230 39.316 1.00 59.84 95 LYS A CA 1
ATOM 750 C C . LYS A 1 95 ? -19.442 7.687 38.857 1.00 59.84 95 LYS A C 1
ATOM 752 O O . LYS A 1 95 ? -20.254 8.464 39.344 1.00 59.84 95 LYS A O 1
ATOM 757 N N . GLU A 1 96 ? -18.585 8.033 37.897 1.00 57.88 96 GLU A N 1
ATOM 758 C CA . GLU A 1 96 ? -18.540 9.377 37.300 1.00 57.88 96 GLU A CA 1
ATOM 759 C C . GLU A 1 96 ? -19.655 9.629 36.272 1.00 57.88 96 GLU A C 1
ATOM 761 O O . GLU A 1 96 ? -20.086 10.767 36.110 1.00 57.88 96 GLU A O 1
ATOM 766 N N . LEU A 1 97 ? -20.173 8.589 35.604 1.00 58.97 97 LEU A N 1
ATOM 767 C CA . LEU A 1 97 ? -21.229 8.746 34.591 1.00 58.97 97 LEU A CA 1
ATOM 768 C C . LEU A 1 97 ? -22.657 8.851 35.166 1.00 58.97 97 LEU A C 1
ATOM 770 O O . LEU A 1 97 ? -23.606 9.059 34.409 1.00 58.97 97 LEU A O 1
ATOM 774 N N . GLN A 1 98 ? -22.839 8.690 36.482 1.00 52.00 98 GLN A N 1
ATOM 775 C CA . GLN A 1 98 ? -24.135 8.901 37.131 1.00 52.00 98 GLN A CA 1
ATOM 776 C C . GLN A 1 98 ? -24.251 10.363 37.595 1.00 52.00 98 GLN A C 1
ATOM 778 O O . GLN A 1 98 ? -23.571 10.740 38.551 1.00 52.00 98 GLN A O 1
ATOM 783 N N . PRO A 1 99 ? -25.112 11.199 36.978 1.00 56.06 99 PRO A N 1
ATOM 784 C CA . PRO A 1 99 ? -25.396 12.522 37.521 1.00 56.06 99 PRO A CA 1
ATOM 785 C C . PRO A 1 99 ? -26.034 12.385 38.917 1.00 56.06 99 PRO A C 1
ATOM 787 O O . PRO A 1 99 ? -26.721 11.390 39.177 1.00 56.06 99 PRO A O 1
ATOM 790 N N . PRO A 1 100 ? -25.830 13.357 39.828 1.00 49.72 100 PRO A N 1
ATOM 791 C CA . PRO A 1 100 ? -26.403 13.313 41.167 1.00 49.72 100 PRO A CA 1
ATOM 792 C C . PRO A 1 100 ? -27.921 13.148 41.066 1.00 49.72 100 PRO A C 1
ATOM 794 O O . PRO A 1 100 ? -28.626 14.008 40.539 1.00 49.72 100 PRO A O 1
ATOM 797 N N . LEU A 1 101 ? -28.412 12.005 41.547 1.00 53.25 101 LEU A N 1
ATOM 798 C CA . LEU A 1 101 ? -29.836 11.711 41.642 1.00 53.25 101 LEU A CA 1
ATOM 799 C C . LEU A 1 101 ? -30.490 12.821 42.471 1.00 53.25 101 LEU A C 1
ATOM 801 O O . LEU A 1 101 ? -30.226 12.945 43.666 1.00 53.25 101 LEU A O 1
ATOM 805 N N . THR A 1 102 ? -31.344 13.623 41.841 1.00 55.75 102 THR A N 1
ATOM 806 C CA . THR A 1 102 ? -32.199 14.589 42.533 1.00 55.75 102 THR A CA 1
ATOM 807 C C . THR A 1 102 ? -33.119 13.848 43.509 1.00 55.75 102 THR A C 1
ATOM 809 O O . THR A 1 102 ? -33.589 12.743 43.215 1.00 55.75 102 THR A O 1
ATOM 812 N N . ASP A 1 103 ? -33.389 14.441 44.679 1.00 55.66 103 ASP A N 1
ATOM 813 C CA . ASP A 1 103 ? -34.132 13.818 45.794 1.00 55.66 103 ASP A CA 1
ATOM 814 C C . ASP A 1 103 ? -35.486 13.197 45.390 1.00 55.66 103 ASP A C 1
ATOM 816 O O . ASP A 1 103 ? -35.964 12.240 46.010 1.00 55.66 103 ASP A O 1
ATOM 820 N N . SER A 1 104 ? -36.068 13.658 44.280 1.00 53.25 104 SER A N 1
ATOM 821 C CA . SER A 1 104 ? -37.271 13.100 43.659 1.00 53.25 104 SER A CA 1
ATOM 822 C C . SER A 1 104 ? -37.134 11.632 43.219 1.00 53.25 104 SER A C 1
ATOM 824 O O . SER A 1 104 ? -38.111 10.884 43.294 1.00 53.25 104 SER A O 1
ATOM 826 N N . GLN A 1 105 ? -35.948 11.171 42.799 1.00 52.94 105 GLN A N 1
ATOM 827 C CA . GLN A 1 105 ? -35.736 9.777 42.367 1.00 52.94 105 GLN A CA 1
ATOM 828 C C . GLN A 1 105 ? -35.473 8.814 43.534 1.00 52.94 105 GLN A C 1
ATOM 830 O O . GLN A 1 105 ? -35.767 7.619 43.428 1.00 52.94 105 GLN A O 1
ATOM 835 N N . LYS A 1 106 ? -35.001 9.318 44.681 1.00 48.00 106 LYS A N 1
ATOM 836 C CA . LYS A 1 106 ? -34.738 8.499 45.877 1.00 48.00 106 LYS A CA 1
ATOM 837 C C . LYS A 1 106 ? -36.035 8.021 46.543 1.00 48.00 106 LYS A C 1
ATOM 839 O O . LYS A 1 106 ? -36.079 6.915 47.079 1.00 48.00 106 LYS A O 1
ATOM 844 N N . ARG A 1 107 ? -37.122 8.797 46.431 1.00 48.59 107 ARG A N 1
ATOM 845 C CA . ARG A 1 107 ? -38.434 8.456 47.013 1.00 48.59 107 ARG A CA 1
ATOM 846 C C . ARG A 1 107 ? -39.168 7.299 46.321 1.00 48.59 107 ARG A C 1
ATOM 848 O O . ARG A 1 107 ? -39.923 6.604 46.990 1.00 48.59 107 ARG A O 1
ATOM 855 N N . LYS A 1 108 ? -38.929 7.021 45.031 1.00 48.41 108 LYS A N 1
ATOM 856 C CA . LYS A 1 108 ? -39.617 5.913 44.329 1.00 48.41 108 LYS A CA 1
ATOM 857 C C . LYS A 1 108 ? -39.004 4.526 44.563 1.00 48.41 108 LYS A C 1
ATOM 859 O O . LYS A 1 108 ? -39.680 3.534 44.325 1.00 48.41 108 LYS A O 1
ATOM 864 N N . LYS A 1 109 ? -37.767 4.426 45.065 1.00 45.25 109 LYS A N 1
ATOM 865 C CA . LYS A 1 109 ? -37.119 3.128 45.355 1.00 45.25 109 LYS A CA 1
ATOM 866 C C . LYS A 1 109 ? -37.483 2.526 46.722 1.00 45.25 109 LYS A C 1
ATOM 868 O O . LYS A 1 109 ? -37.088 1.400 46.995 1.00 45.25 109 LYS A O 1
ATOM 873 N N . GLY A 1 110 ? -38.226 3.248 47.566 1.00 42.53 110 GLY A N 1
ATOM 874 C CA . GLY A 1 110 ? -38.580 2.806 48.922 1.00 42.53 110 GLY A CA 1
ATOM 875 C C . GLY A 1 110 ? -39.899 2.038 49.055 1.00 42.53 110 GLY A C 1
ATOM 876 O O . GLY A 1 110 ? -40.164 1.508 50.126 1.00 42.53 110 GLY A O 1
ATOM 877 N N . PHE A 1 111 ? -40.727 1.957 48.009 1.00 46.97 111 PHE A N 1
ATOM 878 C CA . PHE A 1 111 ? -42.021 1.270 48.082 1.00 46.97 111 PHE A CA 1
ATOM 879 C C . PHE A 1 111 ? -41.972 -0.040 47.290 1.00 46.97 111 PHE A C 1
ATOM 881 O O . PHE A 1 111 ? -42.473 -0.153 46.173 1.00 46.97 111 PHE A O 1
ATOM 888 N N . GLY A 1 112 ? -41.290 -1.028 47.868 1.00 44.22 112 GLY A N 1
ATOM 889 C CA . GLY A 1 112 ? -41.331 -2.405 47.394 1.00 44.22 112 GLY A CA 1
ATOM 890 C C . GLY A 1 112 ? -42.711 -3.000 47.657 1.00 44.22 112 GLY A C 1
ATOM 891 O O . GLY A 1 112 ? -42.966 -3.519 48.740 1.00 44.22 112 GLY A O 1
ATOM 892 N N . LEU A 1 113 ? -43.603 -2.925 46.669 1.00 50.94 113 LEU A N 1
ATOM 893 C CA . LEU A 1 113 ? -44.776 -3.796 46.619 1.00 50.94 113 LEU A CA 1
ATOM 894 C C . LEU A 1 113 ? -44.278 -5.250 46.568 1.00 50.94 113 LEU A C 1
ATOM 896 O O . LEU A 1 113 ? -43.395 -5.549 45.755 1.00 50.94 113 LEU A O 1
ATOM 900 N N . PRO A 1 114 ? -44.787 -6.157 47.421 1.00 46.81 114 PRO A N 1
ATOM 901 C CA . PRO A 1 114 ? -44.365 -7.546 47.384 1.00 46.81 114 PRO A CA 1
ATOM 902 C C . PRO A 1 114 ? -44.699 -8.119 46.007 1.00 46.81 114 PRO A C 1
ATOM 904 O O . PRO A 1 114 ? -45.848 -8.085 45.567 1.00 46.81 114 PRO A O 1
ATOM 907 N N . GLN A 1 115 ? -43.681 -8.639 45.321 1.00 47.19 115 GLN A N 1
ATOM 908 C CA . GLN A 1 115 ? -43.846 -9.368 44.071 1.00 47.19 115 GLN A CA 1
ATOM 909 C C . GLN A 1 115 ? -44.633 -10.651 44.386 1.00 47.19 115 GLN A C 1
ATOM 911 O O . GLN A 1 115 ? -44.074 -11.668 44.806 1.00 47.19 115 GLN A O 1
ATOM 916 N N . ARG A 1 116 ? -45.964 -10.578 44.272 1.00 47.06 116 ARG A N 1
ATOM 917 C CA . ARG A 1 116 ? -46.865 -11.722 44.421 1.00 47.06 116 ARG A CA 1
ATOM 918 C C . ARG A 1 116 ? -46.492 -12.719 43.327 1.00 47.06 116 ARG A C 1
ATOM 920 O O . ARG A 1 116 ? -46.569 -12.399 42.146 1.00 47.06 116 ARG A O 1
ATOM 927 N N . LYS A 1 117 ? -46.033 -13.911 43.717 1.00 51.75 117 LYS A N 1
ATOM 928 C CA . LYS A 1 117 ? -45.784 -15.013 42.781 1.00 51.75 117 LYS A CA 1
ATOM 929 C C . LYS A 1 117 ? -47.122 -15.417 42.164 1.00 51.75 117 LYS A C 1
ATOM 931 O O . LYS A 1 117 ? -47.895 -16.138 42.790 1.00 51.75 117 LYS A O 1
ATOM 936 N N . GLU A 1 118 ? -47.398 -14.916 40.966 1.00 51.06 118 GLU A N 1
ATOM 937 C CA . GLU A 1 118 ? -48.571 -15.294 40.181 1.00 51.06 118 GLU A CA 1
ATOM 938 C C . GLU A 1 118 ? -48.540 -16.801 39.925 1.00 51.06 118 GLU A C 1
ATOM 940 O O . GLU A 1 118 ? -47.608 -17.342 39.320 1.00 51.06 118 GLU A O 1
ATOM 945 N N . THR A 1 119 ? -49.548 -17.500 40.437 1.00 56.59 119 THR A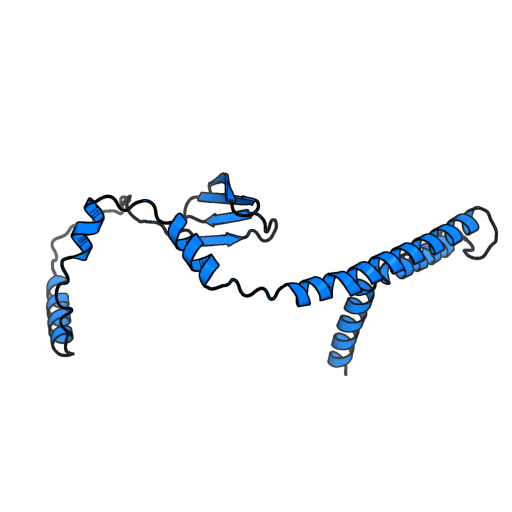 N 1
ATOM 946 C CA . THR A 1 119 ? -49.706 -18.941 40.236 1.00 56.59 119 THR A CA 1
ATOM 947 C C . THR A 1 119 ? -50.410 -19.190 38.901 1.00 56.59 119 THR A C 1
ATOM 949 O O . THR A 1 119 ? -51.118 -18.329 38.384 1.00 56.59 119 THR A O 1
ATOM 952 N N . ALA A 1 120 ? -50.238 -20.378 38.313 1.00 54.88 120 ALA A N 1
ATOM 953 C CA . ALA A 1 120 ? -50.761 -20.721 36.981 1.00 54.88 120 ALA A CA 1
ATOM 954 C C . ALA A 1 120 ? -52.292 -20.560 36.819 1.00 54.88 120 ALA A C 1
ATOM 956 O O . ALA A 1 120 ? -52.794 -20.535 35.696 1.00 54.88 120 ALA A O 1
ATOM 957 N N . GLN A 1 121 ? -53.025 -20.434 37.927 1.00 52.44 121 GLN A N 1
ATOM 958 C CA . GLN A 1 121 ? -54.465 -20.202 37.967 1.00 52.44 121 GLN A CA 1
ATOM 959 C C . GLN A 1 121 ? -54.837 -18.725 37.710 1.00 52.4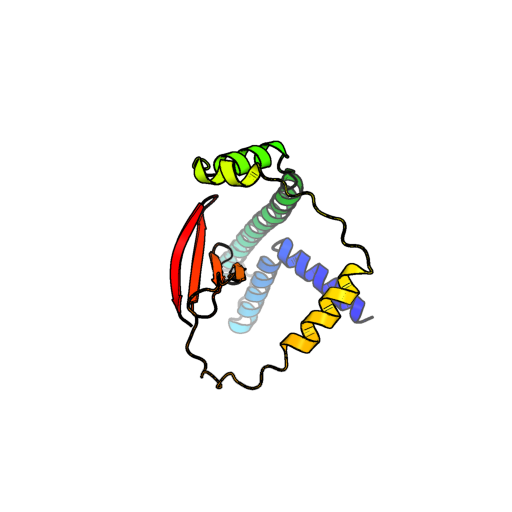4 121 GLN A C 1
ATOM 961 O O . GLN A 1 121 ? -55.812 -18.477 37.004 1.00 52.44 121 GLN A O 1
ATOM 966 N N . ASP A 1 122 ? -54.009 -17.759 38.137 1.00 53.81 122 ASP A N 1
ATOM 967 C CA . ASP A 1 122 ? -54.235 -16.316 37.912 1.00 53.81 122 ASP A CA 1
ATOM 968 C C . ASP A 1 122 ? -54.128 -15.950 36.418 1.00 53.81 122 ASP A C 1
ATOM 970 O O . ASP A 1 122 ? -54.924 -15.173 35.891 1.00 53.81 122 ASP A O 1
ATOM 974 N N . LYS A 1 123 ? -53.217 -16.602 35.678 1.00 55.00 123 LYS A N 1
ATOM 975 C CA . LYS A 1 123 ? -53.078 -16.405 34.219 1.00 55.00 123 LYS A CA 1
ATOM 976 C C . LYS A 1 123 ? -54.293 -16.892 33.420 1.00 55.00 123 LYS A C 1
ATOM 978 O O . LYS A 1 123 ? -54.552 -16.393 32.323 1.00 55.00 123 LYS A O 1
ATOM 983 N N . ARG A 1 124 ? -55.045 -17.866 33.948 1.00 54.00 124 ARG A N 1
ATOM 984 C CA . ARG A 1 124 ? -56.262 -18.384 33.299 1.00 54.00 124 ARG A CA 1
ATOM 985 C C . ARG A 1 124 ? -57.459 -17.453 33.491 1.00 54.00 124 ARG A C 1
ATOM 987 O O . ARG A 1 124 ? -58.266 -17.345 32.580 1.00 54.00 124 ARG A O 1
ATOM 994 N N . MET A 1 125 ? -57.546 -16.749 34.621 1.00 52.47 125 MET A N 1
ATOM 995 C CA . MET A 1 125 ? -58.601 -15.751 34.847 1.00 52.47 125 MET A CA 1
ATOM 996 C C . MET A 1 125 ? -58.327 -14.453 34.075 1.00 52.47 125 MET A C 1
ATOM 998 O O . MET A 1 125 ? -59.229 -13.947 33.418 1.00 52.47 125 MET A O 1
ATOM 1002 N N . ALA A 1 126 ? -57.072 -13.987 34.022 1.00 54.91 126 ALA A N 1
ATOM 1003 C CA . ALA A 1 126 ? -56.704 -12.786 33.258 1.00 54.91 126 ALA A CA 1
ATOM 1004 C C . ALA A 1 126 ? -56.910 -12.929 31.735 1.00 54.91 126 ALA A C 1
ATOM 1006 O O . ALA A 1 126 ? -57.159 -11.946 31.045 1.00 54.91 126 ALA A O 1
ATOM 1007 N N . SER A 1 127 ? -56.821 -14.152 31.198 1.00 55.19 127 SER A N 1
ATOM 1008 C CA . SER A 1 127 ? -57.076 -14.425 29.775 1.00 55.19 127 SER A CA 1
ATOM 1009 C C . SER A 1 127 ? -58.555 -14.635 29.436 1.00 55.19 127 SER A C 1
ATOM 1011 O O . SER A 1 127 ? -58.916 -14.506 28.267 1.00 55.19 127 SER A O 1
ATOM 1013 N N . ALA A 1 128 ? -59.405 -14.931 30.426 1.00 52.59 128 ALA A N 1
ATOM 1014 C CA . ALA A 1 128 ? -60.856 -14.962 30.251 1.00 52.59 128 ALA A CA 1
ATOM 1015 C C . ALA A 1 128 ? -61.428 -13.535 30.203 1.00 52.59 128 ALA A C 1
ATOM 1017 O O . ALA A 1 128 ? -62.187 -13.217 29.294 1.00 52.59 128 ALA A O 1
ATOM 1018 N N . ASP A 1 129 ? -60.952 -12.656 31.090 1.00 48.72 129 ASP A N 1
ATOM 1019 C CA . ASP A 1 129 ? -61.371 -11.247 31.174 1.00 48.72 129 ASP A CA 1
ATOM 1020 C C . ASP A 1 129 ? -60.962 -10.434 29.923 1.00 48.72 129 ASP A C 1
ATOM 1022 O O . ASP A 1 129 ? -61.678 -9.556 29.448 1.00 48.72 129 ASP A O 1
ATOM 1026 N N . TYR A 1 130 ? -59.825 -10.787 29.306 1.00 51.78 130 TYR A N 1
ATOM 1027 C CA . TYR A 1 130 ? -59.337 -10.129 28.085 1.00 51.78 130 TYR A CA 1
ATOM 1028 C C . TYR A 1 130 ? -60.183 -10.419 26.837 1.00 51.78 130 TYR A C 1
ATOM 1030 O O . TYR A 1 130 ? -60.113 -9.666 25.865 1.00 51.78 130 TYR A O 1
ATOM 1038 N N . LYS A 1 131 ? -60.949 -11.519 26.828 1.00 48.88 131 LYS A N 1
ATOM 1039 C CA . LYS A 1 131 ? -61.780 -11.894 25.676 1.00 48.88 131 LYS A CA 1
ATOM 1040 C C . LYS A 1 131 ? -63.131 -11.184 25.672 1.00 48.88 131 LYS A C 1
ATOM 1042 O O . LYS A 1 131 ? -63.608 -10.857 24.591 1.00 48.88 131 LYS A O 1
ATOM 1047 N N . ASP A 1 132 ? -63.690 -10.871 26.840 1.00 49.84 132 ASP A N 1
ATOM 1048 C CA . ASP A 1 132 ? -64.953 -10.127 26.932 1.00 49.84 132 ASP A CA 1
ATOM 1049 C C . ASP A 1 132 ? -64.765 -8.630 26.622 1.00 49.84 132 ASP A C 1
ATOM 1051 O O . ASP A 1 132 ? -65.623 -8.010 25.991 1.00 49.84 132 ASP A O 1
ATOM 1055 N N . ALA A 1 133 ? -63.593 -8.064 26.936 1.00 52.03 133 ALA A N 1
ATOM 1056 C CA . ALA A 1 133 ? -63.276 -6.657 26.667 1.00 52.03 133 ALA A CA 1
ATOM 1057 C C . ALA A 1 133 ? -63.050 -6.309 25.176 1.00 52.03 133 ALA A C 1
ATOM 1059 O O . ALA A 1 133 ? -62.991 -5.130 24.832 1.00 52.03 133 ALA A O 1
ATOM 1060 N N . GLN A 1 134 ? -62.928 -7.297 24.278 1.00 51.41 134 GLN A N 1
ATOM 1061 C CA . GLN A 1 134 ? -62.728 -7.068 22.835 1.00 51.41 134 GLN A CA 1
ATOM 1062 C C . GLN A 1 134 ? -64.030 -6.961 22.023 1.00 51.41 134 GLN A C 1
ATOM 1064 O O . GLN A 1 134 ? -63.968 -6.775 20.812 1.00 51.41 134 GLN A O 1
ATOM 1069 N N . SER A 1 135 ? -65.202 -7.037 22.661 1.00 50.16 135 SER A N 1
ATOM 1070 C CA . SER A 1 135 ? -66.508 -6.960 21.980 1.00 50.16 135 SER A CA 1
ATOM 1071 C C . SER A 1 135 ? -67.240 -5.621 22.166 1.00 50.16 135 SER A C 1
ATOM 1073 O O . SER A 1 135 ? -68.466 -5.566 22.196 1.00 50.16 135 SER A O 1
ATOM 1075 N N . LEU A 1 136 ? -66.504 -4.513 22.290 1.00 54.19 136 LEU A N 1
ATOM 1076 C CA . LEU A 1 136 ? -67.102 -3.176 22.360 1.00 54.19 136 LEU A CA 1
ATOM 1077 C C . LEU A 1 136 ? -67.202 -2.543 20.965 1.00 54.19 136 LEU A C 1
ATOM 1079 O O . LEU A 1 136 ? -66.349 -1.777 20.527 1.00 54.19 136 LEU A O 1
ATOM 1083 N N . ASP A 1 137 ? -68.311 -2.880 20.312 1.00 55.47 137 ASP A N 1
ATOM 1084 C CA . ASP A 1 137 ? -68.742 -2.549 18.943 1.00 55.47 137 ASP A CA 1
ATOM 1085 C C . ASP A 1 137 ? -69.123 -1.060 18.727 1.00 55.47 137 ASP A C 1
ATOM 1087 O O . ASP A 1 137 ? -69.941 -0.732 17.872 1.00 55.47 137 ASP A O 1
ATOM 1091 N N . TRP A 1 138 ? -68.597 -0.130 19.539 1.00 59.38 138 TRP A N 1
ATOM 1092 C CA . TRP A 1 138 ? -69.045 1.278 19.559 1.00 59.38 138 TRP A CA 1
ATOM 1093 C C . TRP A 1 138 ? -67.967 2.320 19.245 1.00 59.38 138 TRP A C 1
ATOM 1095 O O . TRP A 1 138 ? -68.269 3.514 19.267 1.00 59.38 138 TRP A O 1
ATOM 1105 N N . MET A 1 139 ? -66.724 1.927 18.955 1.00 48.12 139 MET A N 1
ATOM 1106 C CA . MET A 1 139 ? -65.649 2.899 18.736 1.00 48.12 139 MET A CA 1
ATOM 1107 C C . MET A 1 139 ? -65.451 3.172 17.235 1.00 48.12 139 MET A C 1
ATOM 1109 O O . MET A 1 139 ? -65.150 2.238 16.497 1.00 48.12 139 MET A O 1
ATOM 1113 N N . PRO A 1 140 ? -65.626 4.419 16.754 1.00 46.47 140 PRO A N 1
ATOM 1114 C CA . PRO A 1 140 ? -65.433 4.731 15.343 1.00 46.47 140 PRO A CA 1
ATOM 1115 C C . PRO A 1 140 ? -63.945 4.659 14.984 1.00 46.47 140 PRO A C 1
ATOM 1117 O O . PRO A 1 140 ? -63.099 5.110 15.762 1.00 46.47 140 PRO A O 1
ATOM 1120 N N . ASP A 1 141 ? -63.643 4.123 13.799 1.00 50.97 141 ASP A N 1
ATOM 1121 C CA . ASP A 1 141 ? -62.291 4.040 13.242 1.00 50.97 141 ASP A CA 1
ATOM 1122 C C . ASP A 1 141 ? -61.664 5.439 13.154 1.00 50.97 141 ASP A C 1
ATOM 1124 O O . ASP A 1 141 ? -61.958 6.229 12.256 1.00 50.97 141 ASP A O 1
ATOM 1128 N N . GLN A 1 142 ? -60.801 5.767 14.114 1.00 47.72 142 GLN A N 1
ATOM 1129 C CA . GLN A 1 142 ? -59.985 6.972 14.055 1.00 47.72 142 GLN A CA 1
ATOM 1130 C C . GLN A 1 142 ? -58.839 6.722 13.072 1.00 47.72 142 GLN A C 1
ATOM 1132 O O . GLN A 1 142 ? -57.966 5.879 13.300 1.00 47.72 142 GLN A O 1
ATOM 1137 N N . GLU A 1 143 ? -58.864 7.463 11.964 1.00 45.50 143 GLU A N 1
ATOM 1138 C CA . GLU A 1 143 ? -57.757 7.605 11.026 1.00 45.50 143 GLU A CA 1
ATOM 1139 C C . GLU A 1 143 ? -56.433 7.854 11.762 1.00 45.50 143 GLU A C 1
ATOM 1141 O O . GLU A 1 143 ? -56.351 8.572 12.760 1.00 45.50 143 GLU A O 1
ATOM 1146 N N . LYS A 1 144 ? -55.374 7.234 11.236 1.00 50.19 144 LYS A N 1
ATOM 1147 C CA . LYS A 1 144 ? -53.997 7.289 11.731 1.00 50.19 144 LYS A CA 1
ATOM 1148 C C . LYS A 1 144 ? -53.446 8.719 11.690 1.00 50.19 144 LYS A C 1
ATOM 1150 O O . LYS A 1 144 ? -52.703 9.072 10.778 1.00 50.19 144 LYS A O 1
ATOM 1155 N N . THR A 1 145 ? -53.745 9.524 12.699 1.00 38.81 145 THR A N 1
ATOM 1156 C CA . THR A 1 145 ? -52.998 10.754 12.986 1.00 38.81 145 THR A CA 1
ATOM 1157 C C . THR A 1 145 ? -51.947 10.494 14.058 1.00 38.81 145 THR A C 1
ATOM 1159 O O . THR A 1 145 ? -52.222 9.931 15.114 1.00 38.81 145 THR A O 1
ATOM 1162 N N . ALA A 1 146 ? -50.718 10.870 13.708 1.00 50.69 146 ALA A N 1
ATOM 1163 C CA . ALA A 1 146 ? -49.465 10.608 14.394 1.00 50.69 146 ALA A CA 1
ATOM 1164 C C . ALA A 1 146 ? -49.494 10.882 15.907 1.00 50.69 146 ALA A C 1
ATOM 1166 O O . ALA A 1 146 ? -49.789 11.989 16.352 1.00 50.69 146 ALA A O 1
ATOM 1167 N N . THR A 1 147 ? -49.089 9.883 16.691 1.00 39.94 147 THR A N 1
ATOM 1168 C CA . THR A 1 147 ? -48.716 10.023 18.101 1.00 39.94 147 THR A CA 1
ATOM 1169 C C . THR A 1 147 ? -47.242 10.440 18.199 1.00 39.94 147 THR A C 1
ATOM 1171 O O . THR A 1 147 ? -46.369 9.650 17.837 1.00 39.94 147 THR A O 1
ATOM 1174 N N . PRO A 1 148 ? -46.909 11.633 18.726 1.00 58.47 148 PRO A N 1
ATOM 1175 C CA . PRO A 1 148 ? -45.536 12.010 19.021 1.00 58.47 148 PRO A CA 1
ATOM 1176 C C . PRO A 1 148 ? -45.213 11.569 20.450 1.00 58.47 148 PRO A C 1
ATOM 1178 O O . PRO A 1 148 ? -45.296 12.367 21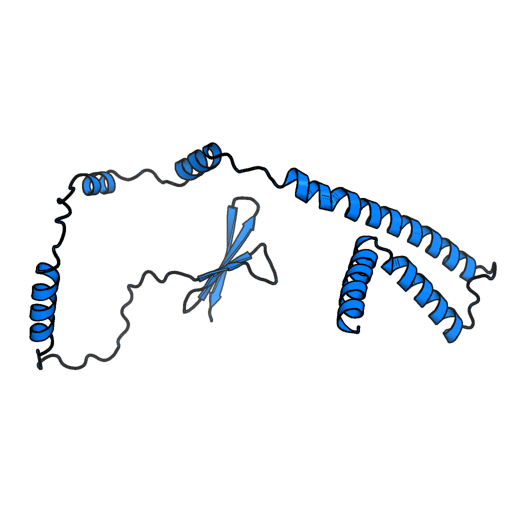.372 1.00 58.47 148 PRO A O 1
ATOM 1181 N N . THR A 1 149 ? -44.947 10.286 20.687 1.00 49.66 149 THR A N 1
ATOM 1182 C CA . THR A 1 149 ? -44.375 9.797 21.964 1.00 49.66 149 THR A CA 1
ATOM 1183 C C . THR A 1 149 ? -43.962 8.330 21.827 1.00 49.66 149 THR A C 1
ATOM 1185 O O . THR A 1 149 ? -44.584 7.414 22.356 1.00 49.66 149 THR A O 1
ATOM 1188 N N . GLY A 1 150 ? -42.867 8.098 21.112 1.00 50.31 150 GLY A N 1
ATOM 1189 C CA . GLY A 1 150 ? -42.089 6.871 21.217 1.00 50.31 150 GLY A CA 1
ATOM 1190 C C . GLY A 1 150 ? -40.654 7.273 21.503 1.00 50.31 150 GLY A C 1
ATOM 1191 O O . GLY A 1 150 ? -40.093 8.072 20.762 1.00 50.31 150 GLY A O 1
ATOM 1192 N N . VAL A 1 151 ? -40.061 6.768 22.584 1.00 60.41 151 VAL A N 1
ATOM 1193 C CA . VAL A 1 151 ? -38.602 6.792 22.741 1.00 60.41 151 VAL A CA 1
ATOM 1194 C C . VAL A 1 151 ? -38.066 5.871 21.651 1.00 60.41 151 VAL A C 1
ATOM 1196 O O . VAL A 1 151 ? -37.963 4.661 21.847 1.00 60.41 151 VAL A O 1
ATOM 1199 N N . GLU A 1 152 ? -37.859 6.422 20.461 1.00 64.31 152 GLU A N 1
ATOM 1200 C CA . GLU A 1 152 ? -37.311 5.686 19.337 1.00 64.31 152 GLU A CA 1
ATOM 1201 C C . GLU A 1 152 ? -35.886 5.295 19.712 1.00 64.31 152 GLU A C 1
ATOM 1203 O O . GLU A 1 152 ? -35.041 6.146 19.994 1.00 64.31 152 GLU A O 1
ATOM 1208 N N . LYS A 1 153 ? -35.652 3.988 19.838 1.00 78.00 153 LYS A N 1
ATOM 1209 C CA . LYS A 1 153 ? -34.337 3.461 20.172 1.00 78.00 153 LYS A CA 1
ATOM 1210 C C . LYS A 1 153 ? -33.514 3.470 18.882 1.00 78.00 153 LYS A C 1
ATOM 1212 O O . LYS A 1 153 ? -33.865 2.698 17.994 1.00 78.00 153 LYS A O 1
ATOM 1217 N N . PRO A 1 154 ? -32.458 4.293 18.775 1.00 83.62 154 PRO A N 1
ATOM 1218 C CA . PRO A 1 154 ? -31.656 4.313 17.568 1.00 83.62 154 PRO A CA 1
ATOM 1219 C C . PRO A 1 154 ? -30.874 3.011 17.426 1.00 83.62 154 PRO A C 1
ATOM 1221 O O . PRO A 1 154 ? -30.406 2.438 18.422 1.00 83.62 154 PRO A O 1
ATOM 1224 N N . ASP A 1 155 ? -30.687 2.583 16.186 1.00 87.06 155 ASP A N 1
ATOM 1225 C CA . ASP A 1 155 ? -29.715 1.550 15.865 1.00 87.06 155 ASP A CA 1
ATOM 1226 C C . ASP A 1 155 ? -28.323 2.182 15.843 1.00 87.06 155 ASP A C 1
ATOM 1228 O O . ASP A 1 155 ? -28.058 3.154 15.138 1.00 87.06 155 ASP A O 1
ATOM 1232 N N . VAL A 1 156 ? -27.431 1.658 16.684 1.00 89.38 156 VAL A N 1
ATOM 1233 C CA . VAL A 1 156 ? -26.110 2.244 16.924 1.00 89.38 156 VAL A CA 1
ATOM 1234 C C . VAL A 1 156 ? -25.031 1.354 16.328 1.00 89.38 156 VAL A C 1
ATOM 1236 O O . VAL A 1 156 ? -24.851 0.213 16.763 1.00 89.38 156 VAL A O 1
ATOM 1239 N N . TYR A 1 157 ? -24.283 1.875 15.359 1.00 89.62 157 TYR A N 1
ATOM 1240 C CA . TYR A 1 157 ? -23.203 1.139 14.699 1.00 89.62 157 TYR A CA 1
ATOM 1241 C C . TYR A 1 157 ? -22.051 2.051 14.269 1.00 89.62 157 TYR A C 1
ATOM 1243 O O . TYR A 1 157 ? -22.187 3.265 14.169 1.00 89.62 157 TYR A O 1
ATOM 1251 N N . PHE A 1 158 ? -20.885 1.457 14.017 1.00 89.06 158 PHE A N 1
ATOM 1252 C CA . PHE A 1 158 ? -19.732 2.173 13.468 1.00 89.06 158 PHE A CA 1
ATOM 1253 C C . PHE A 1 158 ? -19.763 2.167 11.941 1.00 89.06 158 PHE A C 1
ATOM 1255 O O . PHE A 1 158 ? -20.082 1.145 11.327 1.00 89.06 158 PHE A O 1
ATOM 1262 N N . SER A 1 159 ? -19.392 3.286 11.318 1.00 84.88 159 SER A N 1
ATOM 1263 C CA . SER A 1 159 ? -19.288 3.360 9.860 1.00 84.88 159 SER A CA 1
ATOM 1264 C C . SER A 1 159 ? -18.170 2.450 9.339 1.00 84.88 159 SER A C 1
ATOM 1266 O O . SER A 1 159 ? -17.036 2.485 9.816 1.00 84.88 159 SER A O 1
ATOM 1268 N N . VAL A 1 160 ? -18.476 1.651 8.310 1.00 85.12 160 VAL A N 1
ATOM 1269 C CA . VAL A 1 160 ? -17.510 0.738 7.667 1.00 85.12 160 VAL A CA 1
ATOM 1270 C C . VAL A 1 160 ? -16.389 1.511 6.965 1.00 85.12 160 VAL A C 1
ATOM 1272 O O . VAL A 1 160 ? -15.247 1.060 6.937 1.00 85.12 160 VAL A O 1
ATOM 1275 N N . LEU A 1 161 ? -16.708 2.685 6.410 1.00 84.00 161 LEU A N 1
ATOM 1276 C CA . LEU A 1 161 ? -15.745 3.536 5.703 1.00 84.00 161 LEU A CA 1
ATOM 1277 C C . LEU A 1 161 ? -14.861 4.330 6.670 1.00 84.00 161 LEU A C 1
ATOM 1279 O O . LEU A 1 161 ? -13.706 4.616 6.356 1.00 84.00 161 LEU A O 1
ATOM 1283 N N . LYS A 1 162 ? -15.415 4.706 7.827 1.00 85.12 162 LYS A N 1
ATOM 1284 C CA . LYS A 1 162 ? -14.777 5.560 8.832 1.00 85.12 162 LYS A CA 1
ATOM 1285 C C . LYS A 1 162 ? -15.034 4.985 10.232 1.00 85.12 162 LYS A C 1
ATOM 1287 O O . LYS A 1 162 ? -16.041 5.330 10.850 1.00 85.12 162 LYS A O 1
ATOM 1292 N N . PRO A 1 163 ? -14.156 4.096 10.740 1.00 84.69 163 PRO A N 1
ATOM 1293 C CA . PRO A 1 163 ? -14.377 3.390 12.007 1.00 84.69 163 PRO A CA 1
ATOM 1294 C C . PRO A 1 163 ? -14.317 4.311 13.237 1.00 84.69 163 PRO A C 1
ATOM 1296 O O . PRO A 1 163 ? -14.653 3.889 14.339 1.00 84.69 163 PRO A O 1
ATOM 1299 N N . ASP A 1 164 ? -13.887 5.559 13.057 1.00 87.81 164 ASP A N 1
ATOM 1300 C CA . ASP A 1 164 ? -13.912 6.641 14.039 1.00 87.81 164 ASP A CA 1
ATOM 1301 C C . ASP A 1 164 ? -15.289 7.313 14.166 1.00 87.81 164 ASP A C 1
ATOM 1303 O O . ASP A 1 164 ? -15.451 8.186 15.016 1.00 87.81 164 ASP A O 1
ATOM 1307 N N . ILE A 1 165 ? -16.277 6.931 13.349 1.00 88.62 165 ILE A N 1
ATOM 1308 C CA . ILE A 1 165 ? -17.625 7.508 13.364 1.00 88.62 165 ILE A CA 1
ATOM 1309 C C . ILE A 1 165 ? -18.637 6.488 13.889 1.00 88.62 165 ILE A C 1
ATOM 1311 O O . ILE A 1 165 ? -18.843 5.428 13.292 1.00 88.62 165 ILE A O 1
ATOM 1315 N N . LEU A 1 166 ? -19.290 6.852 14.988 1.00 90.44 166 LEU A N 1
ATOM 1316 C CA . LEU A 1 166 ? -20.463 6.206 15.554 1.00 90.44 166 LEU A CA 1
ATOM 1317 C C . LEU A 1 166 ? -21.722 6.847 14.959 1.00 90.44 166 LEU A C 1
ATOM 1319 O O . LEU A 1 166 ? -21.897 8.064 15.016 1.00 90.44 166 LEU A O 1
ATOM 1323 N N . VAL A 1 167 ? -22.587 6.023 14.386 1.00 90.50 167 VAL A N 1
ATOM 1324 C CA . VAL A 1 167 ? -23.841 6.431 13.756 1.00 90.50 167 VAL A CA 1
ATOM 1325 C C . VAL A 1 167 ? -24.991 5.984 14.646 1.00 90.50 167 VAL A C 1
ATOM 1327 O O . VAL A 1 167 ? -25.054 4.814 15.024 1.00 90.50 167 VAL A O 1
ATOM 1330 N N . HIS A 1 168 ? -25.881 6.914 14.981 1.00 91.19 168 HIS A N 1
ATOM 1331 C CA . HIS A 1 168 ? -27.196 6.617 15.539 1.00 91.19 168 HIS A CA 1
ATOM 1332 C C . HIS A 1 168 ? -28.223 6.763 14.420 1.00 91.19 168 HIS A C 1
ATOM 1334 O O . HIS A 1 168 ? -28.493 7.873 13.956 1.00 91.19 168 HIS A O 1
ATOM 1340 N N . GLU A 1 169 ? -28.766 5.644 13.968 1.00 86.19 169 GLU A N 1
ATOM 1341 C CA . GLU A 1 169 ? -29.814 5.613 12.961 1.00 86.19 169 GLU A CA 1
ATOM 1342 C C . GLU A 1 169 ? -31.190 5.666 13.628 1.00 86.19 169 GLU A C 1
ATOM 1344 O O . GLU A 1 169 ? -31.545 4.794 14.421 1.00 86.19 169 GLU A O 1
ATOM 1349 N N . TYR A 1 170 ? -31.961 6.690 13.273 1.00 85.44 170 TYR A N 1
ATOM 1350 C CA . TYR A 1 170 ? -33.383 6.821 13.570 1.00 85.44 170 TYR A CA 1
ATOM 1351 C C . TYR A 1 170 ? -34.195 6.584 12.285 1.00 85.44 170 TYR A C 1
ATOM 1353 O O . TYR A 1 170 ? -33.648 6.485 11.175 1.00 85.44 170 TYR A O 1
ATOM 1361 N N . GLY A 1 171 ? -35.517 6.489 12.404 1.00 83.06 171 GLY A N 1
ATOM 1362 C CA . GLY A 1 171 ? -36.416 6.304 11.270 1.00 83.06 171 GLY A CA 1
ATOM 1363 C C . GLY A 1 171 ? -36.328 7.428 10.234 1.00 83.06 171 GLY A C 1
ATOM 1364 O O . GLY A 1 171 ? -36.441 7.150 9.042 1.00 83.06 171 GLY A O 1
ATOM 1365 N N . ASP A 1 172 ? -36.059 8.661 10.672 1.00 86.19 172 ASP A N 1
ATOM 1366 C CA . ASP A 1 172 ? -36.068 9.881 9.852 1.00 86.19 172 ASP A CA 1
ATOM 1367 C C . ASP A 1 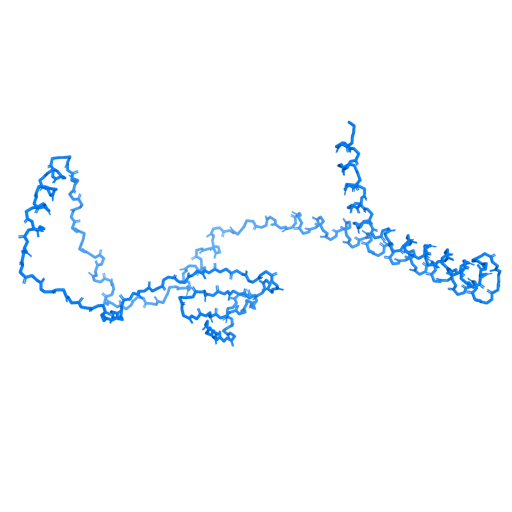172 ? -34.686 10.530 9.645 1.00 86.19 172 ASP A C 1
ATOM 1369 O O . ASP A 1 172 ? -34.507 11.329 8.722 1.00 86.19 172 ASP A O 1
ATOM 1373 N N . ARG A 1 173 ? -33.698 10.201 10.486 1.00 86.12 173 ARG A N 1
ATOM 1374 C CA . ARG A 1 173 ? -32.387 10.864 10.495 1.00 86.12 173 ARG A CA 1
ATOM 1375 C C . ARG A 1 173 ? -31.254 9.973 10.994 1.00 86.12 173 ARG A C 1
ATOM 1377 O O . ARG A 1 173 ? -31.463 8.984 11.690 1.00 86.12 173 ARG A O 1
ATOM 1384 N N . PHE A 1 174 ? -30.035 10.389 10.696 1.00 89.56 174 PHE A N 1
ATOM 1385 C CA . PHE A 1 174 ? -28.786 9.849 11.203 1.00 89.56 174 PHE A CA 1
ATOM 1386 C C . PHE A 1 174 ? -28.097 10.909 12.056 1.00 89.56 174 PHE A C 1
ATOM 1388 O O . PHE A 1 174 ? -27.833 12.011 11.580 1.00 89.56 174 PHE A O 1
ATOM 1395 N N . GLU A 1 175 ? -27.767 10.586 13.301 1.00 91.31 175 GLU A N 1
ATOM 1396 C CA . GLU A 1 175 ? -26.905 11.427 14.136 1.00 91.31 175 GLU A CA 1
ATOM 1397 C C . GLU A 1 175 ? -25.487 10.842 14.130 1.00 91.31 175 GLU A C 1
ATOM 1399 O O . GLU A 1 175 ? -25.276 9.665 14.436 1.00 91.31 175 GLU A O 1
ATOM 1404 N N . LEU A 1 176 ? -24.510 11.661 13.743 1.00 90.69 176 LEU A N 1
ATOM 1405 C CA . LEU A 1 176 ? -23.121 11.253 13.551 1.00 90.69 176 LEU A CA 1
ATOM 1406 C C . LEU A 1 176 ? -22.255 11.754 14.709 1.00 90.69 176 LEU A C 1
ATOM 1408 O O . LEU A 1 176 ? -22.195 12.956 14.983 1.00 90.69 176 LEU A O 1
ATOM 1412 N N . TYR A 1 177 ? -21.515 10.846 15.338 1.00 90.50 177 TYR A N 1
ATOM 1413 C CA . TYR A 1 177 ? -20.580 11.145 16.422 1.00 90.50 177 TYR A CA 1
ATOM 1414 C C . TYR A 1 177 ? -19.180 10.653 16.063 1.00 90.50 177 TYR A C 1
ATOM 1416 O O . TYR A 1 177 ? -18.990 9.499 15.697 1.00 90.50 177 TYR A O 1
ATOM 1424 N N . ARG A 1 178 ? -18.169 11.508 16.198 1.00 88.62 178 ARG A N 1
ATOM 1425 C CA . ARG A 1 178 ? -16.756 11.146 16.070 1.00 88.62 178 ARG A CA 1
ATOM 1426 C C . ARG A 1 178 ? -16.222 10.693 17.422 1.00 88.62 178 ARG A C 1
ATOM 1428 O O . ARG A 1 178 ? -16.387 11.395 18.418 1.00 88.62 178 ARG A O 1
ATOM 1435 N N . VAL A 1 179 ? -15.545 9.555 17.459 1.00 88.06 179 VAL A N 1
ATOM 1436 C CA . VAL A 1 179 ? -14.846 9.075 18.652 1.00 88.06 179 VAL A CA 1
ATOM 1437 C C . VAL A 1 179 ? -13.431 9.651 18.662 1.00 88.06 179 VAL A C 1
ATOM 1439 O O . VAL A 1 179 ? -12.553 9.184 17.938 1.00 88.06 179 VAL A O 1
ATOM 1442 N N . GLU A 1 180 ? -13.194 10.660 19.498 1.00 87.75 180 GLU A N 1
ATOM 1443 C CA . GLU A 1 180 ? -11.861 11.221 19.739 1.00 87.75 180 GLU A CA 1
ATOM 1444 C C . GLU A 1 180 ? -11.368 10.793 21.124 1.00 87.75 180 GLU A C 1
ATOM 1446 O O . GLU A 1 180 ? -11.721 11.368 22.158 1.00 87.75 180 GLU A O 1
ATOM 1451 N N . GLY A 1 181 ? -10.565 9.726 21.159 1.00 83.69 181 GLY A N 1
ATOM 1452 C CA . GLY A 1 181 ? -10.076 9.142 22.407 1.00 83.69 181 GLY A CA 1
ATOM 1453 C C . GLY A 1 181 ? -11.222 8.576 23.248 1.00 83.69 181 GLY A C 1
ATOM 1454 O O . GLY A 1 181 ? -11.765 7.529 22.912 1.00 83.69 181 GLY A O 1
ATOM 1455 N N . ASN A 1 182 ? -11.577 9.268 24.335 1.00 81.38 182 ASN A N 1
ATOM 1456 C CA . ASN A 1 182 ? -12.659 8.879 25.251 1.00 81.38 182 ASN A CA 1
ATOM 1457 C C . ASN A 1 182 ? -13.879 9.819 25.182 1.00 81.38 182 ASN A C 1
ATOM 1459 O O . ASN A 1 182 ? -14.703 9.834 26.096 1.00 81.38 182 ASN A O 1
ATOM 1463 N N . LYS A 1 183 ? -13.967 10.657 24.142 1.00 80.44 183 LYS A N 1
ATOM 1464 C CA . LYS A 1 183 ? -15.055 11.623 23.954 1.00 80.44 183 LYS A CA 1
ATOM 1465 C C . LYS A 1 183 ? -15.790 11.355 22.646 1.00 80.44 183 LYS A C 1
ATOM 1467 O O . LYS A 1 183 ? -15.174 11.032 21.633 1.00 80.44 183 LYS A O 1
ATOM 1472 N N . LEU A 1 184 ? -17.109 11.524 22.687 1.00 84.44 184 LEU A N 1
ATOM 1473 C CA . LEU A 1 184 ? -17.966 11.556 21.508 1.00 84.44 184 LEU A CA 1
ATOM 1474 C C . LEU A 1 184 ? -18.161 13.016 21.106 1.00 84.44 184 LEU A C 1
ATOM 1476 O O . LEU A 1 184 ? -18.776 13.790 21.839 1.00 84.44 184 LEU A O 1
ATOM 1480 N N . VAL A 1 185 ? -17.608 13.391 19.960 1.00 88.12 185 VAL A N 1
ATOM 1481 C CA . VAL A 1 185 ? -17.773 14.716 19.366 1.00 88.12 185 VAL A CA 1
ATOM 1482 C C . VAL A 1 185 ? -18.907 14.628 18.357 1.00 88.12 185 VAL A C 1
ATOM 1484 O O . VAL A 1 185 ? -18.798 13.923 17.358 1.00 88.12 185 VAL A O 1
ATOM 1487 N N . PHE A 1 186 ? -20.012 15.318 18.620 1.00 88.06 186 PHE A N 1
ATOM 1488 C CA . PHE A 1 186 ? -21.114 15.402 17.668 1.00 88.06 186 PHE A CA 1
ATOM 1489 C C . PHE A 1 186 ? -20.641 16.096 16.383 1.00 88.06 186 PHE A C 1
ATOM 1491 O O . PHE A 1 186 ? -20.082 17.191 16.439 1.00 88.06 186 PHE A O 1
ATOM 1498 N N . ILE A 1 187 ? -20.835 15.440 15.240 1.00 90.00 187 ILE A N 1
ATOM 1499 C CA . ILE A 1 187 ? -20.447 15.962 13.925 1.00 90.00 187 ILE A CA 1
ATOM 1500 C C . ILE A 1 187 ? -21.629 16.702 13.300 1.00 90.00 187 ILE A C 1
ATOM 1502 O O . ILE A 1 187 ? -21.472 17.817 12.810 1.00 90.00 187 ILE A O 1
ATOM 1506 N N . GLY A 1 188 ? -22.803 16.070 13.298 1.00 86.94 188 GLY A N 1
ATOM 1507 C CA . GLY A 1 188 ? -23.983 16.589 12.621 1.00 86.94 188 GLY A CA 1
ATOM 1508 C C . GLY A 1 188 ? -25.105 15.564 12.506 1.00 86.94 188 GLY A C 1
ATOM 1509 O O . GLY A 1 188 ? -24.956 14.402 12.892 1.00 86.94 188 GLY A O 1
ATOM 1510 N N . THR A 1 189 ? -26.223 16.026 11.953 1.00 90.38 189 THR A N 1
ATOM 1511 C CA . THR A 1 189 ? -27.412 15.221 11.675 1.00 90.38 189 THR A CA 1
ATOM 1512 C C . THR A 1 189 ? -27.695 15.245 10.180 1.00 90.38 189 THR A C 1
ATOM 1514 O O . THR A 1 189 ? -27.776 16.323 9.591 1.00 90.38 189 THR A O 1
ATOM 1517 N N . GLU A 1 190 ? -27.864 14.0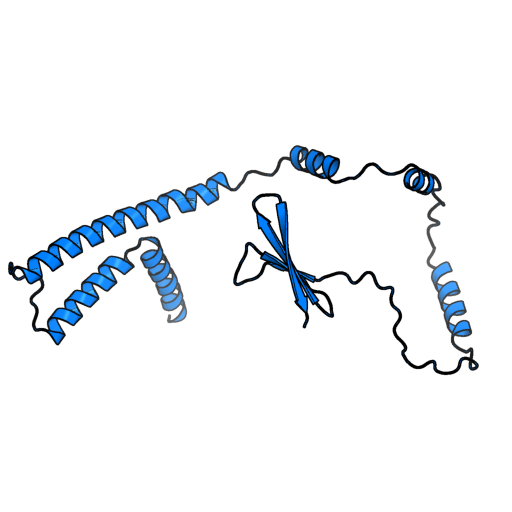74 9.578 1.00 84.94 190 GLU A N 1
ATOM 1518 C CA . GLU A 1 190 ? -28.278 13.913 8.181 1.00 84.94 190 GLU A CA 1
ATOM 1519 C C . GLU A 1 190 ? -29.689 13.323 8.136 1.00 84.94 190 GLU A C 1
ATOM 1521 O O . GLU A 1 190 ? -30.005 12.438 8.921 1.00 84.94 190 GLU A O 1
ATOM 1526 N N . TYR A 1 191 ? -30.553 13.809 7.248 1.00 84.94 191 TYR A N 1
ATOM 1527 C CA . TYR A 1 191 ? -31.920 13.297 7.093 1.00 84.94 191 TYR A CA 1
ATOM 1528 C C . TYR A 1 191 ? -31.986 12.315 5.919 1.00 84.94 191 TYR A C 1
ATOM 1530 O O . TYR A 1 191 ? -31.211 12.450 4.968 1.00 84.94 191 TYR A O 1
ATOM 1538 N N . LYS A 1 192 ? -32.871 11.319 6.019 1.00 79.12 192 LYS A N 1
ATOM 1539 C CA . LYS A 1 192 ? -33.109 10.322 4.962 1.00 79.12 192 LYS A CA 1
ATOM 1540 C C . LYS A 1 192 ? -33.866 10.902 3.768 1.00 79.12 192 LYS A C 1
ATOM 1542 O O . LYS A 1 192 ? -34.715 11.795 3.980 1.00 79.12 192 LYS A O 1
#

Secondary structure (DSSP, 8-state):
-HHHHHHHHHHHHHHHHHHTTHHHHHHHHHHHHHHHHH---TTS-SHHHHHHHHHHHHHHHHHHHHHHHHHHHHHHHHHHT-----HHHHHHHHHHSS----HHHHGGGG---------TTHHHHHHHHHHHTT--TT------PPP-------EEEE-SS-TTEEEEE-SSEEEEEEEETTEEEEEEEEE-

pLDDT: mean 71.22, std 17.06, range [38.81, 93.12]

Sequence (192 aa):
MFKAIGGLFKLLFKAIIMLGLWVPLLYALFGVILHYTLGFEPFDFSTFSTFYIVGGIVCIVIVVIISAYNVLINPLKRAFGKKKQSPEERAESNKELQPPLTDSQKRKKGFGLPQRKETAQDKRMASADYKDAQSLDWMPDQEKTATPTGVEKPDVYFSVLKPDILVHEYGDRFELYRVEGNKLVFIGTEYK

Radius of gyration: 33.84 Å; chains: 1; bounding box: 96×48×74 Å

Foldseek 3Di:
DVVVVVVVVVVVVVVCVLLVVVQLVVLVVVVVVCCVPVVDDCPDPDPVNVVSVVVSVVSVVVSVVSNCCSVPVVVVCVVVVPPPPPVVNVVVVVVVPDDPDDPVVVVVVPDDDPPPPDDPVNVVVVVVVVVVVVPPPPDDDDPDDDDPDDPFQFDWDADPVHNQWIWGDGPFKIWIWGNDPPDTHTDDIGTD